Protein AF-A0A935FSG0-F1 (afdb_monomer)

Radius of gyration: 23.83 Å; Cα contacts (8 Å, |Δi|>4): 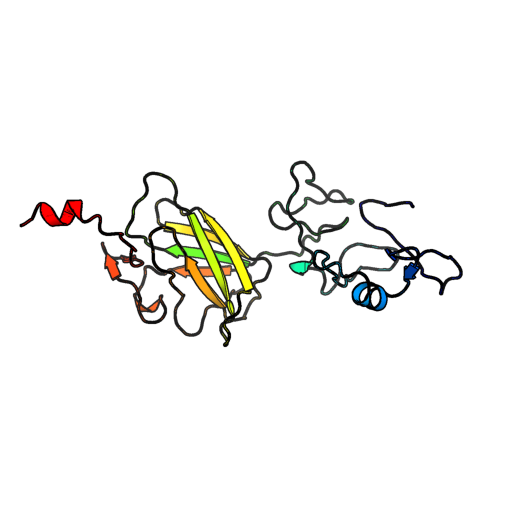419; chains: 1; bounding box: 54×43×70 Å

Foldseek 3Di:
DDCDFVDDDFPPPPVVDPGAPDDDPNRGDNDVVVVVVPRPCPPDDDDDFDAPDPVGREGDDPNQLDQSQWDQDDPPCQAAPVRHGADNGTGGDTRYGDPRHAWQKEWEAAAAPDDDPDFFKKKKWWFALDPVRHTQDIDIFTADPRRITIDTDSRADAPGFTWIWIDGPFFDIWIAARPGDGGHPSYDYQYCFPALRRTYVSQWDQDPNTTHTHTDDPPPVVVVVVPD

pLDDT: mean 85.56, std 11.97, range [47.78, 98.44]

Solvent-accessible surface area (backbone atoms only — not comparable to full-atom values): 13547 Å² total; per-residue (Å²): 134,78,67,61,67,82,43,75,87,48,72,15,69,86,71,77,44,94,33,54,76,45,73,58,95,95,42,75,36,75,45,70,68,64,44,62,75,69,66,76,62,85,89,63,85,89,75,90,75,40,47,73,43,99,90,37,78,46,68,22,78,81,42,52,58,38,48,88,47,41,36,79,59,50,93,93,61,54,50,38,78,91,62,50,72,37,46,86,72,57,18,46,62,64,46,46,63,71,89,77,57,74,61,22,35,35,42,40,35,47,39,67,81,76,82,62,101,54,84,49,63,36,43,41,30,37,21,41,60,53,90,91,41,50,81,70,47,72,46,76,36,62,38,45,100,80,33,33,34,75,45,73,33,62,76,61,52,66,76,45,48,24,29,49,33,42,39,38,96,54,36,58,76,42,42,35,27,82,80,38,49,51,29,55,95,38,36,30,81,46,59,38,31,82,37,40,68,36,23,41,91,42,63,41,46,80,52,99,89,33,22,20,47,50,66,63,74,81,78,60,68,77,71,65,64,78,80,112

Structure (mmCIF, N/CA/C/O backbone):
data_AF-A0A935FSG0-F1
#
_entry.id   AF-A0A935FSG0-F1
#
loop_
_atom_site.group_PDB
_atom_site.id
_atom_site.type_symbol
_atom_site.label_atom_id
_atom_site.label_alt_id
_atom_site.label_comp_id
_atom_site.label_asym_id
_atom_site.label_entity_id
_atom_site.label_seq_id
_atom_site.pdbx_PDB_ins_code
_atom_site.Cartn_x
_atom_site.Cartn_y
_atom_site.Cartn_z
_atom_site.occupancy
_atom_site.B_iso_or_equiv
_atom_site.auth_seq_id
_atom_site.auth_comp_id
_atom_site.auth_asym_id
_atom_site.auth_atom_id
_atom_site.pdbx_PDB_model_num
ATOM 1 N N . MET A 1 1 ? 20.027 9.169 -30.790 1.00 54.41 1 MET A N 1
ATOM 2 C CA . MET A 1 1 ? 19.468 8.179 -29.849 1.00 54.41 1 MET A CA 1
ATOM 3 C C . MET A 1 1 ? 18.029 7.946 -30.247 1.00 54.41 1 MET A C 1
ATOM 5 O O . MET A 1 1 ? 17.302 8.927 -30.345 1.00 54.41 1 MET A O 1
ATOM 9 N N . ASN A 1 2 ? 17.661 6.702 -30.552 1.00 59.56 2 ASN A N 1
ATOM 10 C CA . ASN A 1 2 ? 16.259 6.339 -30.697 1.00 59.56 2 ASN A CA 1
ATOM 11 C C . ASN A 1 2 ? 15.783 5.882 -29.317 1.00 59.56 2 ASN A C 1
ATOM 13 O O . ASN A 1 2 ? 16.294 4.891 -28.802 1.00 59.56 2 ASN A O 1
ATOM 17 N N . ILE A 1 3 ? 14.936 6.683 -28.678 1.00 69.06 3 ILE A N 1
ATOM 18 C CA . ILE A 1 3 ? 14.289 6.318 -27.418 1.00 69.06 3 ILE A CA 1
ATOM 19 C C . ILE A 1 3 ? 12.869 5.946 -27.807 1.00 69.06 3 ILE A C 1
ATOM 21 O O . ILE A 1 3 ? 12.036 6.823 -28.037 1.00 69.06 3 ILE A O 1
ATOM 25 N N . ASP A 1 4 ? 12.618 4.649 -27.911 1.00 67.44 4 ASP A N 1
ATOM 26 C CA . ASP A 1 4 ? 11.308 4.127 -28.262 1.00 67.44 4 ASP A CA 1
ATOM 27 C C . ASP A 1 4 ? 10.552 3.871 -26.955 1.00 67.44 4 ASP A C 1
ATOM 29 O O . ASP A 1 4 ? 10.879 2.961 -26.197 1.00 67.44 4 ASP A O 1
ATOM 33 N N . TYR A 1 5 ? 9.561 4.718 -26.654 1.00 71.75 5 TYR A N 1
ATOM 34 C CA . TYR A 1 5 ? 8.653 4.541 -25.510 1.00 71.75 5 TYR A CA 1
ATOM 35 C C . TYR A 1 5 ? 9.360 4.410 -24.145 1.00 71.75 5 TYR A C 1
ATOM 37 O O . TYR A 1 5 ? 9.026 3.554 -23.329 1.00 71.75 5 TYR A O 1
ATOM 45 N N . ASN A 1 6 ? 10.335 5.290 -23.880 1.00 71.81 6 ASN A N 1
ATOM 46 C CA . ASN A 1 6 ? 11.204 5.274 -22.689 1.00 71.81 6 ASN A CA 1
ATOM 47 C C . ASN A 1 6 ? 12.093 4.027 -22.556 1.00 71.81 6 ASN A C 1
ATOM 49 O O . ASN A 1 6 ? 12.699 3.827 -21.503 1.00 71.81 6 ASN A O 1
ATOM 53 N N . SER A 1 7 ? 12.202 3.213 -23.605 1.00 75.12 7 SER A N 1
ATOM 54 C CA . SER A 1 7 ? 13.185 2.143 -23.689 1.00 75.12 7 SER A CA 1
ATOM 55 C C . SER A 1 7 ? 14.404 2.624 -24.466 1.00 75.12 7 SER A C 1
ATOM 57 O O . SER A 1 7 ? 14.296 3.225 -25.539 1.00 75.12 7 SER A O 1
ATOM 59 N N . TYR A 1 8 ? 15.579 2.372 -23.903 1.00 79.00 8 TYR A N 1
ATOM 60 C CA . TYR A 1 8 ? 16.859 2.611 -24.546 1.00 79.00 8 TYR A CA 1
ATOM 61 C C . TYR A 1 8 ? 17.699 1.346 -24.419 1.00 79.00 8 TYR A C 1
ATOM 63 O O . TYR A 1 8 ? 17.864 0.809 -23.324 1.00 79.00 8 TYR A O 1
ATOM 71 N N . TYR A 1 9 ? 18.217 0.876 -25.551 1.00 78.06 9 TYR A N 1
ATOM 72 C CA . TYR A 1 9 ? 19.107 -0.273 -25.618 1.00 78.06 9 TYR A CA 1
ATOM 73 C C . TYR A 1 9 ? 20.512 0.186 -26.004 1.00 78.06 9 TYR A C 1
ATOM 75 O O . TYR A 1 9 ? 20.689 0.902 -26.991 1.00 78.06 9 TYR A O 1
ATOM 83 N N . ALA A 1 10 ? 21.497 -0.263 -25.232 1.00 80.25 10 ALA A N 1
ATOM 84 C CA . ALA A 1 10 ? 22.912 -0.060 -25.487 1.00 80.25 10 ALA A CA 1
ATOM 85 C C . ALA A 1 10 ? 23.640 -1.393 -25.309 1.00 80.25 10 ALA A C 1
ATOM 87 O O . ALA A 1 10 ? 23.495 -2.053 -24.282 1.00 80.25 10 ALA A O 1
ATOM 88 N N . SER A 1 11 ? 24.402 -1.792 -26.323 1.00 76.44 11 SER A N 1
ATOM 89 C CA . SER A 1 11 ? 25.119 -3.073 -26.363 1.00 76.44 11 SER A CA 1
ATOM 90 C C . SER A 1 11 ? 26.432 -3.070 -25.572 1.00 76.44 11 SER A C 1
ATOM 92 O O . SER A 1 11 ? 27.053 -4.117 -25.405 1.00 76.44 11 SER A O 1
ATOM 94 N N . GLY A 1 12 ? 26.886 -1.887 -25.158 1.00 75.31 12 GLY A N 1
ATOM 95 C CA . GLY A 1 12 ? 28.204 -1.658 -24.590 1.00 75.31 12 GLY A CA 1
ATOM 96 C C . GLY A 1 12 ? 29.353 -1.879 -25.575 1.00 75.31 12 GLY A C 1
ATOM 97 O O . GLY A 1 12 ? 29.152 -2.303 -26.719 1.00 75.31 12 GLY A O 1
ATOM 98 N N . SER A 1 13 ? 30.580 -1.612 -25.124 1.00 75.88 13 SER A N 1
ATOM 99 C CA . SER A 1 13 ? 31.796 -1.739 -25.947 1.00 75.88 13 SER A CA 1
ATOM 100 C C . SER A 1 13 ? 32.149 -3.180 -26.357 1.00 75.88 13 SER A C 1
ATOM 102 O O . SER A 1 13 ? 32.953 -3.380 -27.271 1.00 75.88 13 SER A O 1
ATOM 104 N N . SER A 1 14 ? 31.536 -4.192 -25.733 1.00 69.69 14 SER A N 1
ATOM 105 C CA . SER A 1 14 ? 31.804 -5.617 -25.980 1.00 69.69 14 SER A CA 1
ATOM 106 C C . SER A 1 14 ? 31.316 -6.134 -27.336 1.00 69.69 14 SER A C 1
ATOM 108 O O . SER A 1 14 ? 31.885 -7.092 -27.852 1.00 69.69 14 SER A O 1
ATOM 110 N N . GLU A 1 15 ? 30.306 -5.499 -27.933 1.00 66.44 15 GLU A N 1
ATOM 111 C CA . GLU A 1 15 ? 29.697 -5.922 -29.209 1.00 66.44 15 GLU A CA 1
ATOM 112 C C . GLU A 1 15 ? 30.225 -5.112 -30.417 1.00 66.44 15 GLU A C 1
ATOM 114 O O . GLU A 1 15 ? 29.681 -5.170 -31.518 1.00 66.44 15 GLU A O 1
ATOM 119 N N . GLY A 1 16 ? 31.302 -4.333 -30.239 1.00 63.00 16 GLY A N 1
ATOM 120 C CA . GLY A 1 16 ? 31.944 -3.562 -31.317 1.00 63.00 16 GLY A CA 1
ATOM 121 C C . GLY A 1 16 ? 31.196 -2.293 -31.748 1.00 63.00 16 GLY A C 1
ATOM 122 O O . GLY A 1 16 ? 31.663 -1.561 -32.621 1.00 63.00 16 GLY A O 1
ATOM 123 N N . THR A 1 17 ? 30.061 -2.001 -31.120 1.00 63.28 17 THR A N 1
ATOM 124 C CA . THR A 1 17 ? 29.329 -0.738 -31.213 1.00 63.28 17 THR A CA 1
ATOM 125 C C . THR A 1 17 ? 29.627 0.098 -29.971 1.00 63.28 17 THR A C 1
ATOM 127 O O . THR A 1 17 ? 29.262 -0.293 -28.870 1.00 63.28 17 THR A O 1
ATOM 130 N N . ASN A 1 18 ? 30.269 1.264 -30.119 1.00 70.56 18 ASN A N 1
ATOM 131 C CA . ASN A 1 18 ? 30.439 2.247 -29.035 1.00 70.56 18 ASN A CA 1
ATOM 132 C C . ASN A 1 18 ? 29.076 2.861 -28.650 1.00 70.56 18 ASN A C 1
ATOM 134 O O . ASN A 1 18 ? 28.770 4.002 -28.994 1.00 70.56 18 ASN A O 1
ATOM 138 N N . SER A 1 19 ? 28.220 2.076 -27.999 1.00 80.25 19 SER A N 1
ATOM 139 C CA . SER A 1 19 ? 26.911 2.480 -27.496 1.00 80.25 19 SER A CA 1
ATOM 140 C C . SER A 1 19 ? 26.851 2.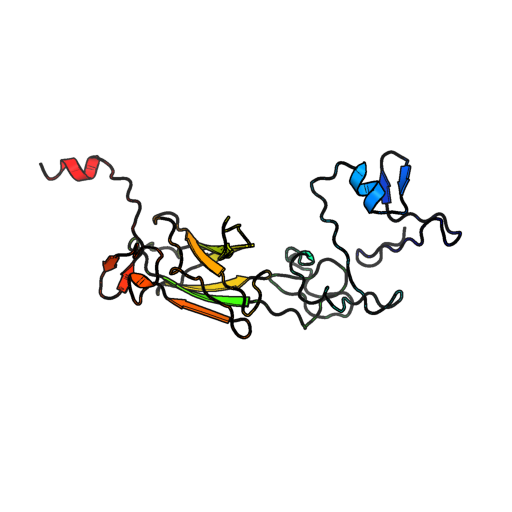153 -26.016 1.00 80.25 19 SER A C 1
ATOM 142 O O . SER A 1 19 ? 26.845 0.986 -25.637 1.00 80.25 19 SER A O 1
ATOM 144 N N . TYR A 1 20 ? 26.808 3.197 -25.195 1.00 84.69 20 TYR A N 1
ATOM 145 C CA . TYR A 1 20 ? 26.865 3.087 -23.745 1.00 84.69 20 TYR A CA 1
ATOM 146 C C . TYR A 1 20 ? 25.480 3.308 -23.133 1.00 84.69 20 TYR A C 1
ATOM 148 O O . TYR A 1 20 ? 24.742 4.183 -23.610 1.00 84.69 20 TYR A O 1
ATOM 156 N N . PRO A 1 21 ? 25.099 2.538 -22.096 1.00 80.25 21 PRO A N 1
ATOM 157 C CA . PRO A 1 21 ? 23.834 2.730 -21.394 1.00 80.25 21 PRO A CA 1
ATOM 158 C C . PRO A 1 21 ? 23.762 4.089 -20.688 1.00 80.25 21 PRO A C 1
ATOM 160 O O 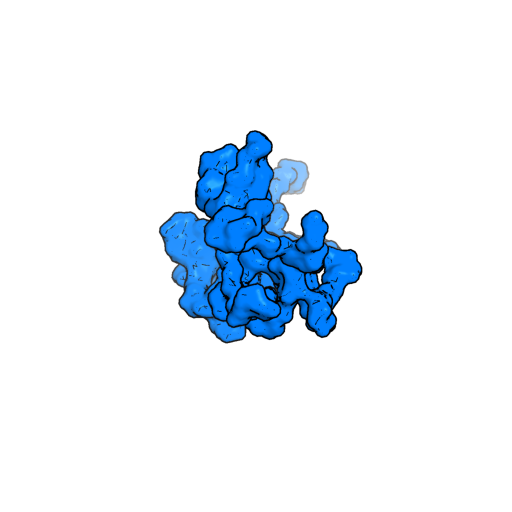. PRO A 1 21 ? 22.678 4.660 -20.588 1.00 80.25 21 PRO A O 1
ATOM 163 N N . VAL A 1 22 ? 24.897 4.624 -20.220 1.00 84.19 22 VAL A N 1
ATOM 164 C CA . VAL A 1 22 ? 24.952 5.907 -19.511 1.00 84.19 22 VAL A CA 1
ATOM 165 C C . VAL A 1 22 ? 26.308 6.601 -19.676 1.00 84.19 22 VAL A C 1
ATOM 167 O O . VAL A 1 22 ? 27.350 5.955 -19.798 1.00 84.19 22 VAL A O 1
ATOM 170 N N . SER A 1 23 ? 26.291 7.935 -19.650 1.00 86.44 23 SER A N 1
ATOM 171 C CA . SER A 1 23 ? 27.484 8.785 -19.610 1.00 86.44 23 SER A CA 1
ATOM 172 C C . SER A 1 23 ? 27.395 9.778 -18.451 1.00 86.44 23 SER A C 1
ATOM 174 O O . SER A 1 23 ? 26.355 10.415 -18.280 1.00 86.44 23 SER A O 1
ATOM 176 N N . TRP A 1 24 ? 28.483 9.963 -17.704 1.00 87.81 24 TRP A N 1
ATOM 177 C CA . TRP A 1 24 ? 28.588 10.915 -16.597 1.00 87.81 24 TRP A CA 1
ATOM 178 C C . TRP A 1 24 ? 29.936 11.631 -16.618 1.00 87.81 24 TRP A C 1
ATOM 180 O O . TRP A 1 24 ? 30.976 10.984 -16.714 1.00 87.81 24 TRP A O 1
ATOM 190 N N . ASP A 1 25 ? 29.908 12.964 -16.542 1.00 88.56 25 ASP A N 1
ATOM 191 C CA . ASP A 1 25 ? 31.094 13.835 -16.585 1.00 88.56 25 ASP A CA 1
ATOM 192 C C . ASP A 1 25 ? 32.071 13.484 -17.728 1.00 88.56 25 ASP A C 1
ATOM 194 O O . ASP A 1 25 ? 33.264 13.261 -17.540 1.00 88.56 25 ASP A O 1
ATOM 198 N N . SER A 1 26 ? 31.533 13.365 -18.948 1.00 87.62 26 SER A N 1
ATOM 199 C CA . SER A 1 26 ? 32.267 12.964 -20.166 1.00 87.62 26 SER A CA 1
ATOM 200 C C . SER A 1 26 ? 32.871 11.550 -20.150 1.00 87.62 26 SER A C 1
ATOM 202 O O . SER A 1 26 ? 33.578 11.187 -21.087 1.00 87.62 26 SER A O 1
ATOM 204 N N . THR A 1 27 ? 32.586 10.746 -19.123 1.00 89.19 27 THR A N 1
ATOM 205 C CA . THR A 1 27 ? 32.961 9.329 -19.050 1.00 89.19 27 THR A CA 1
ATOM 206 C C . THR A 1 27 ? 31.766 8.461 -19.426 1.00 89.19 27 THR A C 1
ATOM 208 O O . THR A 1 27 ? 30.651 8.692 -18.962 1.00 89.19 27 THR A O 1
ATOM 211 N N . GLU A 1 28 ? 31.989 7.458 -20.266 1.00 90.56 28 GLU A N 1
ATOM 212 C CA . GLU A 1 28 ? 30.974 6.506 -20.714 1.00 90.56 28 GLU A CA 1
ATOM 213 C C . GLU A 1 28 ? 31.102 5.188 -19.929 1.00 90.56 28 GLU A C 1
ATOM 215 O O . GLU A 1 28 ? 32.217 4.724 -19.683 1.00 90.56 28 GLU A O 1
ATOM 220 N N . TYR A 1 29 ? 29.980 4.592 -19.506 1.00 87.88 29 TYR A N 1
ATOM 221 C CA . TYR A 1 29 ? 29.970 3.409 -18.634 1.00 87.88 29 TYR A CA 1
ATOM 222 C C . TYR A 1 29 ? 29.177 2.263 -19.261 1.00 87.88 29 TYR A C 1
ATOM 224 O O . TYR A 1 29 ? 28.012 2.446 -19.595 1.00 87.88 29 TYR A O 1
ATOM 232 N N . ASP A 1 30 ? 29.787 1.076 -19.342 1.00 86.19 30 ASP A N 1
ATOM 233 C CA . ASP A 1 30 ? 29.133 -0.181 -19.755 1.00 86.19 30 ASP A CA 1
ATOM 234 C C . ASP A 1 30 ? 28.531 -0.967 -18.578 1.00 86.19 30 ASP A C 1
ATOM 236 O O . ASP A 1 30 ? 27.653 -1.805 -18.766 1.00 86.19 30 ASP A O 1
ATOM 240 N N . ASP A 1 31 ? 28.992 -0.692 -17.355 1.00 83.81 31 ASP A N 1
ATOM 241 C CA . ASP A 1 31 ? 28.528 -1.336 -16.127 1.00 83.81 31 ASP A CA 1
ATOM 242 C C . ASP A 1 31 ? 27.807 -0.321 -15.241 1.00 83.81 31 ASP A C 1
ATOM 244 O O . ASP A 1 31 ? 28.390 0.659 -14.762 1.00 83.81 31 ASP A O 1
ATOM 248 N N . ILE A 1 32 ? 26.526 -0.585 -14.987 1.00 80.44 32 ILE A N 1
ATOM 249 C CA . ILE A 1 32 ? 25.694 0.257 -14.132 1.00 80.44 32 ILE A CA 1
ATOM 250 C C . ILE A 1 32 ? 26.242 0.323 -12.701 1.00 80.44 32 ILE A C 1
ATOM 252 O O . ILE A 1 32 ? 26.107 1.353 -12.049 1.00 80.44 32 ILE A O 1
ATOM 256 N N . SER A 1 33 ? 26.919 -0.729 -12.227 1.00 84.25 33 SER A N 1
ATOM 257 C CA . SER A 1 33 ? 27.522 -0.768 -10.889 1.00 84.25 33 SER A CA 1
ATOM 258 C C . SER A 1 33 ? 28.686 0.217 -10.778 1.00 84.25 33 SER A C 1
ATOM 260 O O . SER A 1 33 ? 28.804 0.926 -9.777 1.00 84.25 33 SER A O 1
ATOM 262 N N . ALA A 1 34 ? 29.513 0.305 -11.824 1.00 88.12 34 ALA A N 1
ATOM 263 C CA . ALA A 1 34 ? 30.591 1.284 -11.916 1.00 88.12 34 ALA A CA 1
ATOM 264 C C . ALA A 1 34 ? 30.047 2.720 -11.963 1.00 88.12 34 ALA A C 1
ATOM 266 O O . ALA A 1 34 ? 30.558 3.584 -11.253 1.00 88.12 34 ALA A O 1
ATOM 267 N N . TYR A 1 35 ? 28.976 2.960 -12.728 1.00 88.69 35 TYR A N 1
ATOM 268 C CA . TYR A 1 35 ? 28.304 4.262 -12.780 1.00 88.69 35 TYR A CA 1
ATOM 269 C C . TYR A 1 35 ? 27.698 4.676 -11.425 1.00 88.69 35 TYR A C 1
ATOM 271 O O . TYR A 1 35 ? 27.899 5.807 -10.980 1.00 88.69 35 TYR A O 1
ATOM 279 N N . ILE A 1 36 ? 27.013 3.765 -10.724 1.00 87.00 36 ILE A N 1
ATOM 280 C CA . ILE A 1 36 ? 26.440 4.029 -9.390 1.00 87.00 36 ILE A CA 1
ATOM 281 C C . ILE A 1 36 ? 27.525 4.466 -8.397 1.00 87.00 36 ILE A C 1
ATOM 283 O O . ILE A 1 36 ? 27.291 5.343 -7.568 1.00 87.00 36 ILE A O 1
ATOM 287 N N . GLY A 1 37 ? 28.721 3.878 -8.488 1.00 87.44 37 GLY A N 1
ATOM 288 C CA . GLY A 1 37 ? 29.838 4.203 -7.603 1.00 87.44 37 GLY A CA 1
ATOM 289 C C . GLY A 1 37 ? 30.393 5.624 -7.757 1.00 87.44 37 GLY A C 1
ATOM 290 O O . GLY A 1 37 ? 31.117 6.075 -6.871 1.00 87.44 37 GLY A O 1
ATOM 291 N N . VAL A 1 38 ? 30.073 6.325 -8.852 1.00 88.00 38 VAL A N 1
ATOM 292 C CA . VAL A 1 38 ? 30.683 7.621 -9.203 1.00 88.00 38 VAL A CA 1
ATOM 293 C C . VAL A 1 38 ? 29.682 8.756 -9.419 1.00 88.00 38 VAL A C 1
ATOM 295 O O . VAL A 1 38 ? 30.068 9.916 -9.291 1.00 88.00 38 VAL A O 1
ATOM 298 N N . SER A 1 39 ? 28.420 8.463 -9.744 1.00 86.31 39 SER A N 1
ATOM 299 C CA . SER A 1 39 ? 27.444 9.496 -10.118 1.00 86.31 39 SER A CA 1
ATOM 300 C C . SER A 1 39 ? 26.938 10.317 -8.931 1.00 86.31 39 SER A C 1
ATOM 302 O O . SER A 1 39 ? 26.613 11.491 -9.085 1.00 86.31 39 SER A O 1
ATOM 304 N N . GLY A 1 40 ? 26.871 9.715 -7.736 1.00 80.62 40 GLY A N 1
ATOM 305 C CA . GLY A 1 40 ? 26.260 10.354 -6.565 1.00 80.62 40 GLY A CA 1
ATOM 306 C C . GLY A 1 40 ? 24.777 10.694 -6.771 1.00 80.62 40 GLY A C 1
ATOM 307 O O . GLY A 1 40 ? 24.243 11.586 -6.113 1.00 80.62 40 GLY A O 1
ATOM 308 N N . GLU A 1 41 ? 24.107 10.027 -7.716 1.00 82.81 41 GLU A N 1
ATOM 309 C CA . GLU A 1 41 ? 22.701 10.268 -8.033 1.00 82.81 41 GLU A CA 1
ATOM 310 C C . GLU A 1 41 ? 21.769 9.567 -7.034 1.00 82.81 41 GLU A C 1
ATOM 312 O O . GLU A 1 41 ? 21.102 8.577 -7.339 1.00 82.81 41 GLU A O 1
ATOM 317 N N . ASP A 1 42 ? 21.667 10.132 -5.830 1.00 72.81 42 ASP A N 1
ATOM 318 C CA . ASP A 1 42 ? 20.856 9.591 -4.726 1.00 72.81 42 ASP A CA 1
ATOM 319 C C . ASP A 1 42 ? 19.343 9.525 -5.027 1.00 72.81 42 ASP A C 1
ATOM 321 O O . ASP A 1 42 ? 18.575 8.881 -4.309 1.00 72.81 42 ASP A O 1
ATOM 325 N N . ASN A 1 43 ? 18.891 10.198 -6.090 1.00 78.12 43 ASN A N 1
ATOM 326 C CA . ASN A 1 43 ? 17.482 10.283 -6.478 1.00 78.12 43 ASN A CA 1
ATOM 327 C C . ASN A 1 43 ? 17.092 9.322 -7.613 1.00 78.12 43 ASN A C 1
ATOM 329 O O . ASN A 1 43 ? 15.940 9.345 -8.056 1.00 78.12 43 ASN A O 1
ATOM 333 N N . VAL A 1 44 ? 18.015 8.475 -8.078 1.00 77.31 44 VAL A N 1
ATOM 334 C CA . VAL A 1 44 ? 17.740 7.453 -9.095 1.00 77.31 44 VAL A CA 1
ATOM 335 C C . VAL A 1 44 ? 17.519 6.092 -8.441 1.00 77.31 44 VAL A C 1
ATOM 337 O O . VAL A 1 44 ? 18.160 5.709 -7.466 1.00 77.31 44 VAL A O 1
ATOM 340 N N . ARG A 1 45 ? 16.553 5.341 -8.975 1.00 77.50 45 ARG A N 1
ATOM 341 C CA . ARG A 1 45 ? 16.231 3.981 -8.530 1.00 77.50 45 ARG A CA 1
ATOM 342 C C . ARG A 1 45 ? 16.779 2.984 -9.541 1.00 77.50 45 ARG A C 1
ATOM 344 O O . ARG A 1 45 ? 16.170 2.776 -10.587 1.00 77.50 45 ARG A O 1
ATOM 351 N N . PHE A 1 46 ? 17.885 2.337 -9.197 1.00 81.81 46 PHE A N 1
ATOM 352 C CA . PHE A 1 46 ? 18.434 1.228 -9.973 1.00 81.81 46 PHE A CA 1
ATOM 353 C C . PHE A 1 46 ? 17.708 -0.065 -9.609 1.00 81.81 46 PHE A C 1
ATOM 355 O O . PHE A 1 46 ? 17.668 -0.458 -8.441 1.00 81.81 46 PHE A O 1
ATOM 362 N N . LYS A 1 47 ? 17.100 -0.720 -10.598 1.00 85.44 47 LYS A N 1
ATOM 363 C CA . LYS A 1 47 ? 16.354 -1.962 -10.396 1.00 85.44 47 LYS A CA 1
ATOM 364 C C . LYS A 1 47 ? 16.525 -2.865 -11.608 1.00 85.44 47 LYS A C 1
ATOM 366 O O . LYS A 1 47 ? 16.296 -2.429 -12.729 1.00 85.44 47 LYS A O 1
ATOM 371 N N . ASN A 1 48 ? 16.910 -4.116 -11.366 1.00 86.38 48 ASN A N 1
ATOM 372 C CA . ASN A 1 48 ? 17.023 -5.104 -12.429 1.00 86.38 48 ASN A CA 1
ATOM 373 C C . ASN A 1 48 ? 15.630 -5.546 -12.895 1.00 86.38 48 ASN A C 1
ATOM 375 O O . ASN A 1 48 ? 14.770 -5.857 -12.065 1.00 86.38 48 ASN A O 1
ATOM 379 N N . THR A 1 49 ? 15.427 -5.597 -14.206 1.00 89.12 49 THR A N 1
ATOM 380 C CA . THR A 1 49 ? 14.183 -6.040 -14.839 1.00 89.12 49 THR A CA 1
ATOM 381 C C . THR A 1 49 ? 14.410 -7.353 -15.575 1.00 89.12 49 THR A C 1
ATOM 383 O O . THR A 1 49 ? 15.445 -7.556 -16.206 1.00 89.12 49 THR A O 1
ATOM 386 N N . ASN A 1 50 ? 13.439 -8.255 -15.496 1.00 91.62 50 ASN A N 1
ATOM 387 C CA . ASN A 1 50 ? 13.385 -9.455 -16.314 1.00 91.62 50 ASN A CA 1
ATOM 388 C C . ASN A 1 50 ? 12.436 -9.184 -17.478 1.00 91.62 50 ASN A C 1
ATOM 390 O O . ASN A 1 50 ? 11.309 -8.737 -17.263 1.00 91.62 50 ASN A O 1
ATOM 394 N N . PHE A 1 51 ? 12.905 -9.469 -18.686 1.00 90.19 51 PHE A N 1
ATOM 395 C CA . PHE A 1 51 ? 12.118 -9.385 -19.909 1.00 90.19 51 PHE A CA 1
ATOM 396 C C . PHE A 1 51 ? 11.859 -10.782 -20.467 1.00 90.19 51 PHE A C 1
ATOM 398 O O . PHE A 1 51 ? 12.513 -11.747 -20.057 1.00 90.19 51 PHE A O 1
ATOM 405 N N . VAL A 1 52 ? 10.889 -10.928 -21.366 1.00 91.44 52 VAL A N 1
ATOM 406 C CA . VAL A 1 52 ? 10.624 -12.212 -22.035 1.00 91.44 52 VAL A CA 1
ATOM 407 C C . VAL A 1 52 ? 11.837 -12.641 -22.872 1.00 91.44 52 VAL A C 1
ATOM 409 O O . VAL A 1 52 ? 12.231 -13.808 -22.831 1.00 91.44 52 VAL A O 1
ATOM 412 N N . SER A 1 53 ? 12.469 -11.707 -23.592 1.00 90.31 53 SER A N 1
ATOM 413 C CA . SER A 1 53 ? 13.736 -11.933 -24.304 1.00 90.31 53 SER A CA 1
ATOM 414 C C . SER A 1 53 ? 14.458 -10.614 -24.622 1.00 90.31 53 SER A C 1
ATOM 416 O O . SER A 1 53 ? 13.969 -9.535 -24.308 1.00 90.31 53 SER A O 1
ATOM 418 N N . SER A 1 54 ? 15.614 -10.665 -25.292 1.00 81.69 54 SER A N 1
ATOM 419 C CA . SER A 1 54 ? 16.315 -9.456 -25.761 1.00 81.69 54 SER A CA 1
ATOM 420 C C . SER A 1 54 ? 15.587 -8.710 -26.886 1.00 81.69 54 SER A C 1
ATOM 422 O O . SER A 1 54 ? 15.935 -7.573 -27.188 1.00 81.69 54 SER A O 1
ATOM 424 N N . THR A 1 55 ? 14.610 -9.349 -27.532 1.00 84.62 55 THR A N 1
ATOM 425 C CA . THR A 1 55 ? 13.781 -8.758 -28.596 1.00 84.62 55 THR A CA 1
ATOM 426 C C . THR A 1 55 ? 12.331 -8.556 -28.169 1.00 84.62 55 THR A C 1
ATOM 428 O O . THR A 1 55 ? 11.549 -7.993 -28.925 1.00 84.62 55 THR A O 1
ATOM 431 N N . ASP A 1 56 ? 11.973 -9.036 -26.981 1.00 87.12 56 ASP A N 1
ATOM 432 C CA . ASP A 1 56 ? 10.636 -8.954 -26.413 1.00 87.12 56 ASP A CA 1
ATOM 433 C C . ASP A 1 56 ? 10.752 -8.374 -25.001 1.00 87.12 56 ASP A C 1
ATOM 435 O O . ASP A 1 56 ? 11.072 -9.083 -24.042 1.00 87.12 56 ASP A O 1
ATOM 439 N N . LEU A 1 57 ? 10.550 -7.058 -24.918 1.00 86.19 57 LEU A N 1
ATOM 440 C CA . LEU A 1 57 ? 10.731 -6.265 -23.705 1.00 86.19 57 LEU A CA 1
ATOM 441 C C . LEU A 1 57 ? 9.475 -6.211 -22.823 1.00 86.19 57 LEU A C 1
ATOM 443 O O . LEU A 1 57 ? 9.394 -5.347 -21.948 1.00 86.19 57 LEU A O 1
ATOM 447 N N . HIS A 1 58 ? 8.531 -7.138 -23.004 1.00 88.69 58 HIS A N 1
ATOM 448 C CA . HIS A 1 58 ? 7.491 -7.367 -22.005 1.00 88.69 58 HIS A CA 1
ATOM 449 C C . HIS A 1 58 ? 8.119 -7.872 -20.700 1.00 88.69 58 HIS A C 1
ATOM 451 O O . HIS A 1 58 ? 9.065 -8.671 -20.702 1.00 88.69 58 HIS A O 1
ATOM 457 N N . ILE A 1 59 ? 7.604 -7.397 -19.571 1.00 89.56 59 ILE A N 1
ATOM 458 C CA . ILE A 1 59 ? 8.065 -7.729 -18.230 1.00 89.56 59 ILE A CA 1
ATOM 459 C C . ILE A 1 59 ? 7.728 -9.185 -17.901 1.00 89.56 59 ILE A C 1
ATOM 461 O O . ILE A 1 59 ? 6.641 -9.690 -18.179 1.00 89.56 59 ILE A O 1
ATOM 465 N N . SER A 1 60 ? 8.671 -9.891 -17.287 1.00 91.44 60 SER A N 1
ATOM 466 C CA . SER A 1 60 ? 8.539 -11.323 -17.026 1.00 91.44 60 SER A CA 1
ATOM 467 C C . SER A 1 60 ? 9.044 -11.710 -15.634 1.00 91.44 60 SER A C 1
ATOM 469 O O . SER A 1 60 ? 9.569 -10.891 -14.873 1.00 91.44 60 SER A O 1
ATOM 471 N N . GLY A 1 61 ? 8.868 -12.984 -15.275 1.00 89.69 61 GLY A N 1
ATOM 472 C CA . GLY A 1 61 ? 9.470 -13.585 -14.085 1.00 89.69 61 GLY A CA 1
ATOM 473 C C . GLY A 1 61 ? 9.209 -12.798 -12.798 1.00 89.69 61 GLY A C 1
ATOM 474 O O . GLY A 1 61 ? 8.081 -12.412 -12.512 1.00 89.69 61 GLY A O 1
ATOM 475 N N . ALA A 1 62 ? 10.272 -12.551 -12.027 1.00 87.62 62 ALA A N 1
ATOM 476 C CA . ALA A 1 62 ? 10.197 -11.850 -10.741 1.00 87.62 62 ALA A CA 1
ATOM 477 C C . ALA A 1 62 ? 9.917 -10.341 -10.861 1.00 87.62 62 ALA A C 1
ATOM 479 O O . ALA A 1 62 ? 9.752 -9.676 -9.844 1.00 87.62 62 ALA A O 1
ATOM 480 N N . SER A 1 63 ? 9.906 -9.789 -12.078 1.00 90.00 63 SER A N 1
ATOM 481 C CA . SER A 1 63 ? 9.584 -8.379 -12.307 1.00 90.00 63 SER A CA 1
ATOM 482 C C . SER A 1 63 ? 8.074 -8.145 -12.400 1.00 90.00 63 SER A C 1
ATOM 484 O O . SER A 1 63 ? 7.605 -7.069 -12.033 1.00 90.00 63 SER A O 1
ATOM 486 N N . ILE A 1 64 ? 7.302 -9.169 -12.783 1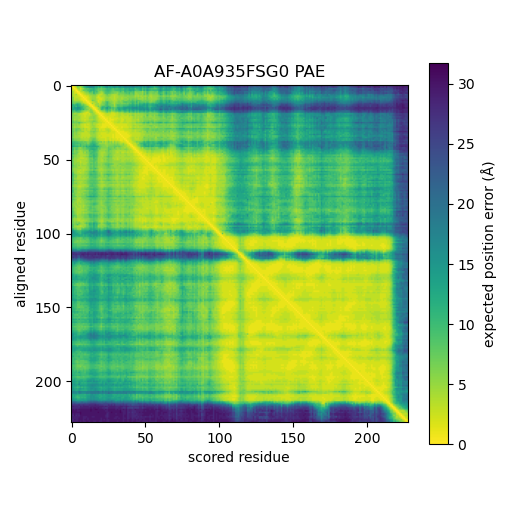.00 86.94 64 ILE A N 1
ATOM 487 C CA . ILE A 1 64 ? 5.849 -9.175 -12.597 1.00 86.94 64 ILE A CA 1
ATOM 488 C C . ILE A 1 64 ? 5.565 -9.191 -11.094 1.00 86.94 64 ILE A C 1
ATOM 490 O O . ILE A 1 64 ? 6.042 -10.063 -10.372 1.00 86.94 64 ILE A O 1
ATOM 494 N N . GLY A 1 65 ? 4.764 -8.246 -10.615 1.00 81.06 65 GLY A N 1
ATOM 495 C CA . GLY A 1 65 ? 4.469 -8.122 -9.192 1.00 81.06 65 GLY A CA 1
ATOM 496 C C . GLY A 1 65 ? 5.408 -7.178 -8.453 1.00 81.06 65 GLY A C 1
ATOM 497 O O . GLY A 1 65 ? 5.138 -6.886 -7.293 1.00 81.06 65 GLY A O 1
ATOM 498 N N . ASP A 1 66 ? 6.504 -6.714 -9.066 1.00 85.06 66 ASP A N 1
ATOM 499 C CA . ASP A 1 66 ? 7.528 -5.981 -8.324 1.00 85.06 66 ASP A CA 1
ATOM 500 C C . ASP A 1 66 ? 7.105 -4.522 -8.081 1.00 85.06 66 ASP A C 1
ATOM 502 O O . ASP A 1 66 ? 7.097 -3.700 -9.005 1.00 85.06 66 ASP A O 1
ATOM 506 N N . PRO A 1 67 ? 6.800 -4.142 -6.831 1.00 80.12 67 PRO A N 1
ATOM 507 C CA . PRO A 1 67 ? 6.331 -2.801 -6.522 1.00 80.12 67 PRO A CA 1
ATOM 508 C C . PRO A 1 67 ? 7.404 -1.738 -6.736 1.00 80.12 67 PRO A C 1
ATOM 510 O O . PRO A 1 67 ? 7.072 -0.568 -6.937 1.00 80.12 67 PRO A O 1
ATOM 513 N N . ASP A 1 68 ? 8.689 -2.100 -6.707 1.00 84.69 68 ASP A N 1
ATOM 514 C CA . ASP A 1 68 ? 9.744 -1.140 -7.001 1.00 84.69 68 ASP A CA 1
ATOM 515 C C . ASP A 1 68 ? 9.778 -0.780 -8.478 1.00 84.69 68 ASP A C 1
ATOM 517 O O . ASP A 1 68 ? 10.384 0.237 -8.791 1.00 84.69 68 ASP A O 1
ATOM 521 N N . LEU A 1 69 ? 9.120 -1.536 -9.362 1.00 87.62 69 LEU A N 1
ATOM 522 C CA . LEU A 1 69 ? 8.933 -1.199 -10.772 1.00 87.62 69 LEU A CA 1
ATOM 523 C C . LEU A 1 69 ? 7.648 -0.402 -11.029 1.00 87.62 69 LEU A C 1
ATOM 525 O O . LEU A 1 69 ? 7.430 0.026 -12.156 1.00 87.62 69 LEU A O 1
ATOM 529 N N . SER A 1 70 ? 6.837 -0.122 -10.004 1.00 84.88 70 SER A N 1
ATOM 530 C CA . SER A 1 70 ? 5.642 0.720 -10.143 1.00 84.88 70 SER A CA 1
ATOM 531 C C . SER A 1 70 ? 5.977 2.216 -10.238 1.00 84.88 70 SER A C 1
ATOM 533 O O . SER A 1 70 ? 6.971 2.714 -9.697 1.00 84.88 70 SER A O 1
ATOM 535 N N . GLY A 1 71 ? 5.157 2.955 -10.975 1.00 83.62 71 GLY A N 1
ATOM 536 C CA . GLY A 1 71 ? 5.240 4.392 -11.191 1.00 83.62 71 GLY A CA 1
ATOM 537 C C . GLY A 1 71 ? 4.040 5.132 -10.609 1.00 83.62 71 GLY A C 1
ATOM 538 O O . GLY A 1 71 ? 3.071 4.542 -10.141 1.00 83.62 71 GLY A O 1
ATOM 539 N N . ARG A 1 72 ? 4.097 6.466 -10.657 1.00 83.88 72 ARG A N 1
ATOM 540 C CA . ARG A 1 72 ? 2.934 7.305 -10.357 1.00 83.88 72 ARG A CA 1
ATOM 541 C C . ARG A 1 72 ? 2.038 7.368 -11.601 1.00 83.88 72 ARG A C 1
ATOM 543 O O . ARG A 1 72 ? 2.559 7.745 -12.651 1.00 83.88 72 ARG A O 1
ATOM 550 N N . PRO A 1 73 ? 0.726 7.091 -11.497 1.00 88.81 73 PRO A N 1
ATOM 551 C CA . PRO A 1 73 ? -0.212 7.311 -12.595 1.00 88.81 73 PRO A CA 1
ATOM 552 C C . PRO A 1 73 ? -0.123 8.739 -13.140 1.00 88.81 73 PRO A C 1
ATOM 554 O O . PRO A 1 73 ? -0.075 9.705 -12.371 1.00 88.81 73 PRO A O 1
ATOM 557 N N . ILE A 1 74 ? -0.101 8.874 -14.467 1.00 88.88 74 ILE A N 1
ATOM 558 C CA . ILE A 1 74 ? -0.089 10.166 -15.158 1.00 88.88 74 ILE A CA 1
ATOM 559 C C . ILE A 1 74 ? -1.408 10.312 -15.908 1.00 88.88 74 ILE A C 1
ATOM 561 O O . ILE A 1 74 ? -1.745 9.494 -16.761 1.00 88.88 74 ILE A O 1
ATOM 565 N N . THR A 1 75 ? -2.152 11.375 -15.606 1.00 89.62 75 THR A N 1
ATOM 566 C CA . THR A 1 75 ? -3.402 11.689 -16.304 1.00 89.62 75 THR A CA 1
ATOM 567 C C . THR A 1 75 ? -3.166 11.783 -17.811 1.00 89.62 75 THR A C 1
ATOM 569 O O . THR A 1 75 ? -2.291 12.521 -18.257 1.00 89.62 75 THR A O 1
ATOM 572 N N . GLY A 1 76 ? -3.966 11.053 -18.589 1.00 90.62 76 GLY A N 1
ATOM 573 C CA . GLY A 1 76 ? -3.860 10.999 -20.050 1.00 90.62 76 GLY A CA 1
ATOM 574 C C . GLY A 1 76 ? -2.960 9.883 -20.588 1.00 90.62 76 GLY A C 1
ATOM 575 O O . GLY A 1 76 ? -3.013 9.615 -21.782 1.00 90.62 76 GLY A O 1
ATOM 576 N N . ILE A 1 77 ? -2.197 9.195 -19.732 1.00 89.69 77 ILE A N 1
ATOM 577 C CA . ILE A 1 77 ? -1.424 8.003 -20.103 1.00 89.69 77 ILE A CA 1
ATOM 578 C C . ILE A 1 77 ? -2.143 6.779 -19.537 1.00 89.69 77 ILE A C 1
ATOM 580 O O . ILE A 1 77 ? -1.875 6.337 -18.421 1.00 89.69 77 ILE A O 1
ATOM 584 N N . THR A 1 78 ? -3.131 6.292 -20.284 1.00 91.50 78 THR A N 1
ATOM 585 C CA . THR A 1 78 ? -4.060 5.248 -19.821 1.00 91.50 78 THR A CA 1
ATOM 586 C C . THR A 1 78 ? -3.790 3.874 -20.406 1.00 91.50 78 THR A C 1
ATOM 588 O O . THR A 1 78 ? -4.326 2.902 -19.889 1.00 91.50 78 THR A O 1
ATOM 591 N N . THR A 1 79 ? -2.983 3.783 -21.459 1.00 90.44 79 THR A N 1
ATOM 592 C CA . THR A 1 79 ? -2.577 2.510 -22.050 1.00 90.44 79 THR A CA 1
ATOM 593 C C . THR A 1 79 ? -1.066 2.432 -22.191 1.00 90.44 79 THR A C 1
ATOM 595 O O . THR A 1 79 ? -0.356 3.443 -22.110 1.00 90.44 79 THR A O 1
ATOM 598 N N . ASP A 1 80 ? -0.570 1.217 -22.324 1.00 88.88 80 ASP A N 1
ATOM 599 C CA . ASP A 1 80 ? 0.818 0.918 -22.633 1.00 88.88 80 ASP A CA 1
ATOM 600 C C . ASP A 1 80 ? 1.043 0.825 -24.160 1.00 88.88 80 ASP A C 1
ATOM 602 O O . ASP A 1 80 ? 0.251 1.388 -24.928 1.00 88.88 80 ASP A O 1
ATOM 606 N N . ILE A 1 81 ? 2.159 0.229 -24.600 1.00 85.00 81 ILE A N 1
ATOM 607 C CA . ILE A 1 81 ? 2.521 0.165 -26.026 1.00 85.00 81 ILE A CA 1
ATOM 608 C C . ILE A 1 81 ? 1.652 -0.812 -26.833 1.00 85.00 81 ILE A C 1
ATOM 610 O O . ILE A 1 81 ? 1.377 -0.543 -28.004 1.00 85.00 81 ILE A O 1
ATOM 614 N N . ASP A 1 82 ? 1.169 -1.880 -26.205 1.00 87.31 82 ASP A N 1
ATOM 615 C CA . ASP A 1 82 ? 0.307 -2.891 -26.823 1.00 87.31 82 ASP A CA 1
ATOM 616 C C . ASP A 1 82 ? -1.181 -2.512 -26.734 1.00 87.31 82 ASP A C 1
ATOM 618 O O . ASP A 1 82 ? -2.044 -3.121 -27.373 1.00 87.31 82 ASP A O 1
ATOM 622 N N . GLY A 1 83 ? -1.479 -1.424 -26.017 1.00 88.31 83 GLY A N 1
ATOM 623 C CA . GLY A 1 83 ? -2.821 -0.882 -25.838 1.00 88.31 83 GLY A CA 1
ATOM 624 C C . GLY A 1 83 ? -3.521 -1.413 -24.590 1.00 88.31 83 GLY A C 1
ATOM 625 O O . GLY A 1 83 ? -4.698 -1.098 -24.379 1.00 88.31 83 GLY A O 1
ATOM 626 N N . ASP A 1 84 ? -2.813 -2.161 -23.748 1.00 87.69 84 ASP A N 1
ATOM 627 C CA . ASP A 1 84 ? -3.328 -2.655 -22.484 1.00 87.69 84 ASP A CA 1
ATOM 628 C C . ASP A 1 84 ? -3.502 -1.504 -21.496 1.00 87.69 84 ASP A C 1
ATOM 630 O O . ASP A 1 84 ? -2.753 -0.524 -21.465 1.00 87.69 84 ASP A O 1
ATOM 634 N N . THR A 1 85 ? -4.572 -1.575 -20.702 1.00 89.69 85 THR A N 1
ATOM 635 C CA . THR A 1 85 ? -4.926 -0.498 -19.773 1.00 89.69 85 THR A CA 1
ATOM 636 C C . THR A 1 85 ? -3.950 -0.465 -18.607 1.00 89.69 85 THR A C 1
ATOM 638 O O . THR A 1 85 ? -3.870 -1.412 -17.828 1.00 89.69 85 THR A O 1
ATOM 641 N N . ARG A 1 86 ? -3.285 0.676 -18.425 1.00 89.81 86 ARG A N 1
ATOM 642 C CA . ARG A 1 86 ? -2.398 0.920 -17.287 1.00 89.81 86 ARG A CA 1
ATOM 643 C C . ARG A 1 86 ? -3.179 0.996 -15.983 1.00 89.81 86 ARG A C 1
ATOM 645 O O . ARG A 1 86 ? -4.233 1.636 -15.913 1.00 89.81 86 ARG A O 1
ATOM 652 N N . SER A 1 87 ? -2.621 0.421 -14.920 1.00 83.12 87 SER A N 1
ATOM 653 C CA . SER A 1 87 ? -3.184 0.539 -13.577 1.00 83.12 87 SER A CA 1
ATOM 654 C C . SER A 1 87 ? -3.365 2.006 -13.175 1.00 83.12 87 SER A C 1
ATOM 656 O O . SER A 1 87 ? -2.451 2.827 -13.255 1.00 83.12 87 SER A O 1
ATOM 658 N N . THR A 1 88 ? -4.551 2.352 -12.669 1.00 82.75 88 THR A N 1
ATOM 659 C CA . THR A 1 88 ? -4.862 3.715 -12.202 1.00 82.75 88 THR A CA 1
ATOM 660 C C . THR A 1 88 ? -4.200 4.061 -10.871 1.00 82.75 88 THR A C 1
ATOM 662 O O . THR A 1 88 ? -4.337 5.184 -10.388 1.00 82.75 88 THR A O 1
ATOM 665 N N . SER A 1 89 ? -3.529 3.099 -10.238 1.00 76.75 89 SER A N 1
ATOM 666 C CA . SER A 1 89 ? -2.899 3.274 -8.928 1.00 76.75 89 SER A CA 1
ATOM 667 C C . SER A 1 89 ? -1.414 2.923 -8.941 1.00 76.75 89 SER A C 1
ATOM 669 O O . SER A 1 89 ? -0.642 3.620 -8.289 1.00 76.75 89 SER A O 1
ATOM 671 N N . PHE A 1 90 ? -1.011 1.899 -9.699 1.00 80.19 90 PHE A N 1
ATOM 672 C CA . PHE A 1 90 ? 0.362 1.382 -9.715 1.00 80.19 90 PHE A CA 1
ATOM 673 C C . PHE A 1 90 ? 0.772 0.905 -11.119 1.00 80.19 90 PHE A C 1
ATOM 675 O O . PHE A 1 90 ? 1.021 -0.285 -11.293 1.00 80.19 90 PHE A O 1
ATOM 682 N N . PRO A 1 91 ? 0.810 1.787 -12.132 1.00 87.81 91 PRO A N 1
ATOM 683 C CA . PRO A 1 91 ? 1.263 1.402 -13.466 1.00 87.81 91 PRO A CA 1
ATOM 684 C C . PRO A 1 91 ? 2.740 1.020 -13.428 1.00 87.81 91 PRO A C 1
ATOM 686 O O . PRO A 1 91 ? 3.503 1.621 -12.664 1.00 87.81 91 PRO A O 1
ATOM 689 N N . TYR A 1 92 ? 3.186 0.091 -14.265 1.00 88.00 92 TYR A N 1
ATOM 690 C CA . TYR A 1 92 ? 4.618 -0.192 -14.369 1.00 88.00 92 TYR A CA 1
ATOM 691 C C . TYR A 1 92 ? 5.371 0.985 -15.001 1.00 88.00 92 TYR A C 1
ATOM 693 O O . TYR A 1 92 ? 4.898 1.660 -15.922 1.00 88.00 92 TYR A O 1
ATOM 701 N N . ARG A 1 93 ? 6.582 1.246 -14.503 1.00 87.25 93 ARG A N 1
ATOM 702 C CA . ARG A 1 93 ? 7.537 2.135 -15.167 1.00 87.25 93 ARG A CA 1
ATOM 703 C C . ARG A 1 93 ? 8.104 1.406 -16.378 1.00 87.25 93 ARG A C 1
ATOM 705 O O . ARG A 1 93 ? 8.648 0.319 -16.234 1.00 87.25 93 ARG A O 1
ATOM 712 N N . GLY A 1 94 ? 8.025 2.041 -17.540 1.00 84.62 94 GLY A N 1
ATOM 713 C CA . GLY A 1 94 ? 8.442 1.446 -18.809 1.00 84.62 94 GLY A CA 1
ATOM 714 C C . GLY A 1 94 ? 7.271 1.308 -19.770 1.00 84.62 94 GLY A C 1
ATOM 715 O O . GLY A 1 94 ? 6.234 1.944 -19.571 1.00 84.62 94 GLY A O 1
ATOM 716 N N . ALA A 1 95 ? 7.464 0.525 -20.828 1.00 85.38 95 ALA A N 1
ATOM 717 C CA . ALA A 1 95 ? 6.554 0.460 -21.968 1.00 85.38 95 ALA A CA 1
ATOM 718 C C . ALA A 1 95 ? 5.400 -0.545 -21.822 1.00 85.38 95 ALA A C 1
ATOM 720 O O . ALA A 1 95 ? 4.445 -0.407 -22.574 1.00 85.38 95 ALA A O 1
ATOM 721 N N . ASP A 1 96 ? 5.472 -1.471 -20.864 1.00 88.75 96 ASP A N 1
ATOM 722 C CA . ASP A 1 96 ? 4.586 -2.640 -20.738 1.00 88.75 96 ASP A CA 1
ATOM 723 C C . ASP A 1 96 ? 3.816 -2.641 -19.404 1.00 88.75 96 ASP A C 1
ATOM 725 O O . ASP A 1 96 ? 4.356 -2.209 -18.377 1.00 88.75 96 ASP A O 1
ATOM 729 N N . GLU A 1 97 ? 2.574 -3.124 -19.414 1.00 88.19 97 GLU A N 1
ATOM 730 C CA . GLU A 1 97 ? 1.723 -3.334 -18.247 1.00 88.19 97 GLU A CA 1
ATOM 731 C C . GLU A 1 97 ? 1.321 -4.813 -18.113 1.00 88.19 97 GLU A C 1
ATOM 733 O O . GLU A 1 97 ? 0.406 -5.313 -18.761 1.00 88.19 97 GLU A O 1
ATOM 738 N N . SER A 1 98 ? 1.922 -5.525 -17.156 1.00 82.19 98 SER A N 1
ATOM 739 C CA . SER A 1 98 ? 1.496 -6.901 -16.890 1.00 82.19 98 SER A CA 1
ATOM 740 C C . SER A 1 98 ? 0.131 -6.958 -16.200 1.00 82.19 98 SER A C 1
ATOM 742 O O . SER A 1 98 ? -0.035 -6.487 -15.070 1.00 82.19 98 SER A O 1
ATOM 744 N N . THR A 1 99 ? -0.812 -7.690 -16.796 1.00 69.81 99 THR A N 1
ATOM 745 C CA . THR A 1 99 ? -2.120 -7.999 -16.188 1.00 69.81 99 THR A CA 1
ATOM 746 C C . THR A 1 99 ? -2.030 -8.904 -14.951 1.00 69.81 99 THR A C 1
ATOM 748 O O . THR A 1 99 ? -3.039 -9.154 -14.294 1.00 69.81 99 THR A O 1
ATOM 751 N N . ALA A 1 100 ? -0.847 -9.439 -14.632 1.00 68.38 100 ALA A N 1
ATOM 752 C CA . ALA A 1 100 ? -0.621 -10.335 -13.498 1.00 68.38 100 ALA A CA 1
ATOM 753 C C . ALA A 1 100 ? -0.273 -9.600 -12.187 1.00 68.38 100 ALA A C 1
ATOM 755 O O . ALA A 1 100 ? -0.055 -10.246 -11.160 1.00 68.38 100 ALA A O 1
ATOM 756 N N . PHE A 1 101 ? -0.240 -8.262 -12.184 1.00 71.12 101 PHE A N 1
ATOM 757 C CA . PHE A 1 101 ? -0.065 -7.487 -10.958 1.00 71.12 101 PHE A CA 1
ATOM 758 C C . PHE A 1 101 ? -1.368 -7.420 -10.149 1.00 71.12 101 PHE A C 1
ATOM 760 O O . PHE A 1 101 ? -2.324 -6.745 -10.530 1.00 71.12 101 PHE A O 1
ATOM 767 N N . THR A 1 102 ? -1.402 -8.081 -8.993 1.00 75.00 102 THR A N 1
ATOM 768 C CA . THR A 1 102 ? -2.527 -7.992 -8.053 1.00 75.00 102 THR A CA 1
ATOM 769 C C . THR A 1 102 ? -2.120 -7.236 -6.800 1.00 75.00 102 THR A C 1
ATOM 771 O O . THR A 1 102 ? -1.174 -7.627 -6.117 1.00 75.00 102 THR A O 1
ATOM 774 N N . LEU A 1 103 ? -2.871 -6.191 -6.467 1.00 84.62 103 LEU A N 1
ATOM 775 C CA . LEU A 1 103 ? -2.699 -5.468 -5.214 1.00 84.62 103 LEU A CA 1
ATOM 776 C C . LEU A 1 103 ? -3.213 -6.280 -4.032 1.00 84.62 103 LEU A C 1
ATOM 778 O O . LEU A 1 103 ? -4.229 -6.967 -4.122 1.00 84.62 103 LEU A O 1
ATOM 782 N N . SER A 1 104 ? -2.534 -6.118 -2.904 1.00 91.81 104 SER A N 1
ATOM 783 C CA . SER A 1 104 ? -3.014 -6.610 -1.623 1.00 91.81 104 SER A CA 1
ATOM 784 C C . SER A 1 104 ? -3.960 -5.579 -1.012 1.00 91.81 104 SER A C 1
ATOM 786 O O . SER A 1 104 ? -3.570 -4.443 -0.737 1.00 91.81 104 SER A O 1
ATOM 788 N N . THR A 1 105 ? -5.211 -5.967 -0.796 1.00 95.50 105 THR A N 1
ATOM 789 C CA . THR A 1 105 ? -6.280 -5.095 -0.309 1.00 95.50 105 THR A CA 1
ATOM 790 C C . THR A 1 105 ? -6.534 -5.304 1.182 1.00 95.50 105 THR A C 1
ATOM 792 O O . THR A 1 105 ? -6.901 -6.389 1.632 1.00 95.50 105 THR A O 1
ATOM 795 N N . LEU A 1 106 ? -6.379 -4.240 1.966 1.00 98.12 106 LEU A N 1
ATOM 796 C CA . LEU A 1 106 ? -6.832 -4.154 3.348 1.00 98.12 106 LEU A CA 1
ATOM 797 C C . LEU A 1 106 ? -8.270 -3.620 3.380 1.00 98.12 106 LEU A C 1
ATOM 799 O O . LEU A 1 106 ? -8.528 -2.499 2.940 1.00 98.12 106 LEU A O 1
ATOM 803 N N . ASN A 1 107 ? -9.177 -4.390 3.975 1.00 98.00 107 ASN A N 1
ATOM 804 C CA . ASN A 1 107 ? -10.522 -3.945 4.328 1.00 98.00 107 ASN A CA 1
ATOM 805 C C . ASN A 1 107 ? -10.522 -3.538 5.801 1.00 98.00 107 ASN A C 1
ATOM 807 O O . ASN A 1 107 ? -10.570 -4.385 6.695 1.00 98.00 107 ASN A O 1
ATOM 811 N N . LEU A 1 108 ? -10.414 -2.235 6.039 1.00 98.12 108 LEU A N 1
ATOM 812 C CA . LEU A 1 108 ? -10.243 -1.640 7.355 1.00 98.12 108 LEU A CA 1
ATOM 813 C C . LEU A 1 108 ? -11.592 -1.232 7.951 1.00 98.12 108 LEU A C 1
ATOM 815 O O . LEU A 1 108 ? -12.440 -0.666 7.262 1.00 98.12 108 LEU A O 1
ATOM 819 N N . THR A 1 109 ? -11.762 -1.456 9.251 1.00 97.00 109 THR A N 1
ATOM 820 C CA . THR A 1 109 ? -12.822 -0.847 10.067 1.00 97.00 109 THR A CA 1
ATOM 821 C C . THR A 1 109 ? -12.219 -0.271 11.345 1.00 97.00 109 THR A C 1
ATOM 823 O O . THR A 1 109 ? -11.490 -0.966 12.060 1.00 97.00 109 THR A O 1
ATOM 826 N N . VAL A 1 110 ? -12.506 1.002 11.613 1.00 94.50 110 VAL A N 1
ATOM 827 C CA . VAL A 1 110 ? -12.067 1.750 12.798 1.00 94.50 110 VAL A CA 1
ATOM 828 C C . VAL A 1 110 ? -13.224 2.566 13.356 1.00 94.50 110 VAL A C 1
ATOM 830 O O . VAL A 1 110 ? -14.132 2.936 12.616 1.00 94.50 110 VAL A O 1
ATOM 833 N N . ASN A 1 111 ? -13.153 2.908 14.639 1.00 91.62 111 ASN A N 1
ATOM 834 C CA . ASN A 1 111 ? -14.029 3.906 15.238 1.00 91.62 111 ASN A CA 1
ATOM 835 C C . ASN A 1 111 ? -13.180 5.024 15.852 1.00 91.62 111 ASN A C 1
ATOM 837 O O . ASN A 1 111 ? -12.187 4.766 16.540 1.00 91.62 111 ASN A O 1
ATOM 841 N N . LEU A 1 112 ? -13.550 6.269 15.567 1.00 86.19 112 LEU A N 1
ATOM 842 C CA . LEU A 1 112 ? -12.850 7.470 16.015 1.00 86.19 112 LEU A CA 1
ATOM 843 C C . LEU A 1 112 ? -13.834 8.301 16.841 1.00 86.19 112 LEU A C 1
ATOM 845 O O . LEU A 1 112 ? -14.916 8.621 16.361 1.00 86.19 112 LEU A O 1
ATOM 849 N N . GLU A 1 113 ? -13.469 8.689 18.066 1.00 72.50 113 GLU A N 1
ATOM 850 C CA . GLU A 1 113 ? -14.387 9.451 18.935 1.00 72.50 113 GLU A CA 1
ATOM 851 C C . GLU A 1 113 ? -14.648 10.882 18.421 1.00 72.50 113 GLU A C 1
ATOM 853 O O . GLU A 1 113 ? -15.636 11.515 18.790 1.00 72.50 113 GLU A O 1
ATOM 858 N N . ALA A 1 114 ? -13.774 11.406 17.557 1.00 62.84 114 ALA A N 1
ATOM 859 C CA . ALA A 1 114 ? -13.899 12.735 16.974 1.00 62.84 114 ALA A CA 1
ATOM 860 C C . ALA A 1 114 ? -14.605 12.671 15.610 1.00 62.84 114 ALA A C 1
ATOM 862 O O . ALA A 1 114 ? -13.958 12.531 14.575 1.00 62.84 114 ALA A O 1
ATOM 863 N N . TYR A 1 115 ? -15.931 12.810 15.620 1.00 52.41 115 TYR A N 1
ATOM 864 C CA . TYR A 1 115 ? -16.751 12.982 14.418 1.00 52.41 115 TYR A CA 1
ATOM 865 C C . TYR A 1 115 ? -16.373 14.273 13.672 1.00 52.41 115 TYR A C 1
ATOM 867 O O . TYR A 1 115 ? -16.464 15.369 14.235 1.00 52.41 115 TYR A O 1
ATOM 875 N N . SER A 1 116 ? -15.990 14.170 12.396 1.00 58.47 116 SER A N 1
ATOM 876 C CA . SER A 1 116 ? -15.913 15.321 11.494 1.00 58.47 116 SER A CA 1
ATOM 877 C C . SER A 1 116 ? -17.126 15.345 10.551 1.00 58.47 116 SER A C 1
ATOM 879 O O . SER A 1 116 ? -17.456 14.324 9.954 1.00 58.47 116 SER A O 1
ATOM 881 N N . PRO A 1 117 ? -17.786 16.504 10.344 1.00 59.97 117 PRO A N 1
ATOM 882 C CA . PRO A 1 117 ? -18.847 16.648 9.337 1.00 59.97 117 PRO A CA 1
ATOM 883 C C . PRO A 1 117 ? -18.319 16.570 7.890 1.00 59.97 117 PRO A C 1
ATOM 885 O O . PRO A 1 117 ? -19.101 16.586 6.943 1.00 59.97 117 PRO A O 1
ATOM 888 N N . VAL A 1 118 ? -16.995 16.517 7.716 1.00 69.06 118 VAL A N 1
ATOM 889 C CA . VAL A 1 118 ? -16.292 16.315 6.446 1.00 69.06 118 VAL A CA 1
ATOM 890 C C . VAL A 1 118 ? -15.625 14.946 6.505 1.00 69.06 118 VAL A C 1
ATOM 892 O O . VAL A 1 118 ? -15.080 14.590 7.543 1.00 69.06 118 VAL A O 1
ATOM 895 N N . GLN A 1 119 ? -15.646 14.198 5.400 1.00 84.38 119 GLN A N 1
ATOM 896 C CA . GLN A 1 119 ? -15.026 12.875 5.310 1.00 84.38 119 GLN A CA 1
ATOM 897 C C . GLN A 1 119 ? -13.594 12.873 5.875 1.00 84.38 119 GLN A C 1
ATOM 899 O O . GLN A 1 119 ? -12.734 13.625 5.408 1.00 84.38 119 GLN A O 1
ATOM 904 N N . ASP A 1 120 ? -13.345 12.027 6.875 1.00 87.06 120 ASP A N 1
ATOM 905 C CA . ASP A 1 120 ? -12.037 11.904 7.512 1.00 87.06 120 ASP A CA 1
ATOM 906 C C . ASP A 1 120 ? -11.057 11.088 6.666 1.00 87.06 120 ASP A C 1
ATOM 908 O O . ASP A 1 120 ? -11.436 10.223 5.873 1.00 87.06 120 ASP A O 1
ATOM 912 N N . THR A 1 121 ? -9.764 11.352 6.861 1.00 91.81 121 THR A N 1
ATOM 913 C CA . THR A 1 121 ? -8.687 10.572 6.243 1.00 91.81 121 THR A CA 1
ATOM 914 C C . THR A 1 121 ? -7.759 10.017 7.300 1.00 91.81 121 THR A C 1
ATOM 916 O O . THR A 1 121 ? -7.335 10.758 8.189 1.00 91.81 121 THR A O 1
ATOM 919 N N . VAL A 1 122 ? -7.348 8.769 7.128 1.00 93.81 122 VAL A N 1
ATOM 920 C CA . VAL A 1 122 ? -6.312 8.128 7.935 1.00 93.81 122 VAL A CA 1
ATOM 921 C C . VAL A 1 122 ? -5.093 7.818 7.082 1.00 93.81 122 VAL A C 1
ATOM 923 O O . VAL A 1 122 ? -5.199 7.545 5.884 1.00 93.81 122 VAL A O 1
ATOM 926 N N . THR A 1 123 ? -3.926 7.848 7.709 1.00 96.62 123 THR A N 1
ATOM 927 C CA . THR A 1 123 ? -2.724 7.236 7.154 1.00 96.62 123 THR A CA 1
ATOM 928 C C . THR A 1 123 ? -2.645 5.814 7.683 1.00 96.62 123 THR A C 1
ATOM 930 O O . THR A 1 123 ? -2.606 5.605 8.896 1.00 96.62 123 THR A O 1
ATOM 933 N N . VAL A 1 124 ? -2.615 4.845 6.775 1.00 98.00 124 VAL A N 1
ATOM 934 C CA . VAL A 1 124 ? -2.481 3.423 7.086 1.00 98.00 124 VAL A CA 1
ATOM 935 C C . VAL A 1 124 ? -1.089 2.976 6.679 1.00 98.00 124 VAL A C 1
ATOM 937 O O . VAL A 1 124 ? -0.695 3.148 5.527 1.00 98.00 124 VAL A O 1
ATOM 940 N N . SER A 1 125 ? -0.345 2.408 7.621 1.00 97.94 125 SER A N 1
ATOM 941 C CA . SER A 1 125 ? 0.997 1.880 7.378 1.00 97.94 125 SER A CA 1
ATOM 942 C C . SER A 1 125 ? 1.036 0.381 7.628 1.00 97.94 125 SER A C 1
ATOM 944 O O . SER A 1 125 ? 0.501 -0.095 8.629 1.00 97.94 125 SER A O 1
ATOM 946 N N . LEU A 1 126 ? 1.722 -0.346 6.753 1.00 98.12 126 LEU A N 1
ATOM 947 C CA . LEU A 1 126 ? 2.181 -1.699 7.023 1.00 98.12 126 LEU A CA 1
ATOM 948 C C . LEU A 1 126 ? 3.602 -1.629 7.568 1.00 98.12 126 LEU A C 1
ATOM 950 O O . LEU A 1 126 ? 4.497 -1.048 6.947 1.00 98.12 126 LEU A O 1
ATOM 954 N N . ARG A 1 127 ? 3.813 -2.226 8.736 1.00 98.06 127 ARG A N 1
ATOM 955 C CA . ARG A 1 127 ? 5.133 -2.374 9.355 1.00 98.06 127 ARG A CA 1
ATOM 956 C C . ARG A 1 127 ? 5.506 -3.843 9.464 1.00 98.06 127 ARG A C 1
ATOM 958 O O . ARG A 1 127 ? 4.630 -4.691 9.629 1.00 98.06 127 ARG A O 1
ATOM 965 N N . SER A 1 128 ? 6.805 -4.139 9.390 1.00 95.19 128 SER A N 1
ATOM 966 C CA . SER A 1 128 ? 7.316 -5.488 9.659 1.00 95.19 128 SER A CA 1
ATOM 967 C C . SER A 1 128 ? 6.809 -5.976 11.019 1.00 95.19 128 SER A C 1
ATOM 969 O O . SER A 1 128 ? 6.766 -5.198 11.970 1.00 95.19 128 SER A O 1
ATOM 971 N N . SER A 1 129 ? 6.448 -7.255 11.124 1.00 94.06 129 SER A N 1
ATOM 972 C CA . SER A 1 129 ? 6.087 -7.899 12.397 1.00 94.06 129 SER A CA 1
ATOM 973 C C . SER A 1 129 ? 7.295 -8.243 13.274 1.00 94.06 129 SER A C 1
ATOM 975 O O . SER A 1 129 ? 7.124 -8.639 14.427 1.00 94.06 129 SER A O 1
ATOM 977 N N . THR A 1 130 ? 8.514 -8.068 12.759 1.00 92.06 130 THR A N 1
ATOM 978 C CA . THR A 1 130 ? 9.774 -8.338 13.460 1.00 92.06 130 THR A CA 1
ATOM 979 C C . THR A 1 130 ? 10.561 -7.055 13.700 1.00 92.06 130 THR A C 1
ATOM 981 O O . THR A 1 130 ? 10.589 -6.162 12.850 1.00 92.06 130 THR A O 1
ATOM 984 N N . SER A 1 131 ? 11.210 -6.960 14.866 1.00 91.56 131 SER A N 1
ATOM 985 C CA . SER A 1 131 ? 12.087 -5.834 15.216 1.00 91.56 131 SER A CA 1
ATOM 986 C C . SER A 1 131 ? 13.176 -5.662 14.144 1.00 91.56 131 SER A C 1
ATOM 988 O O . SER A 1 131 ? 13.778 -6.665 13.755 1.00 91.56 131 SER A O 1
ATOM 990 N N . PRO A 1 132 ? 13.437 -4.439 13.641 1.00 95.31 132 PRO A N 1
ATOM 991 C CA . PRO A 1 132 ? 13.052 -3.132 14.194 1.00 95.31 132 PRO A CA 1
ATOM 992 C C . PRO A 1 132 ? 11.703 -2.567 13.698 1.00 95.31 132 PRO A C 1
ATOM 994 O O . PRO A 1 132 ? 11.503 -1.356 13.720 1.00 95.31 132 PRO A O 1
ATOM 997 N N . TYR A 1 133 ? 10.775 -3.416 13.243 1.00 94.44 133 TYR A N 1
ATOM 998 C CA . TYR A 1 133 ? 9.419 -3.051 12.802 1.00 94.44 133 TYR A CA 1
ATOM 999 C C . TYR A 1 133 ? 9.405 -1.965 11.716 1.00 94.44 133 TYR A C 1
ATOM 1001 O O . TYR A 1 133 ? 8.596 -1.035 11.736 1.00 94.44 133 TYR A O 1
ATOM 1009 N N . GLY A 1 134 ? 10.343 -2.076 10.770 1.00 94.06 134 GLY A N 1
ATOM 1010 C CA . GLY A 1 134 ? 10.510 -1.115 9.684 1.00 94.06 134 GLY A CA 1
ATOM 1011 C C . GLY A 1 134 ? 9.224 -0.901 8.881 1.00 94.06 134 GLY A C 1
ATOM 1012 O O . GLY A 1 134 ? 8.412 -1.816 8.724 1.00 94.06 134 GLY A O 1
ATOM 1013 N N . LEU A 1 135 ? 9.043 0.322 8.376 1.00 95.56 135 LEU A N 1
ATOM 1014 C CA . LEU A 1 135 ? 7.956 0.664 7.461 1.00 95.56 135 LEU A CA 1
ATOM 1015 C C . LEU A 1 135 ? 8.113 -0.120 6.153 1.00 95.56 135 LEU A C 1
ATOM 1017 O O . LEU A 1 135 ? 9.159 -0.041 5.513 1.00 95.56 135 LEU A O 1
ATOM 1021 N N . VAL A 1 136 ? 7.069 -0.844 5.758 1.00 94.56 136 VAL A N 1
ATOM 1022 C CA . VAL A 1 136 ? 7.005 -1.571 4.483 1.00 94.56 136 VAL A CA 1
ATOM 1023 C C . VAL A 1 136 ? 6.380 -0.675 3.421 1.00 94.56 136 VAL A C 1
ATOM 1025 O O . VAL A 1 136 ? 6.972 -0.428 2.373 1.00 94.56 136 VAL A O 1
ATOM 1028 N N . GLU A 1 137 ? 5.194 -0.150 3.718 1.00 94.38 137 GLU A N 1
ATOM 1029 C CA . GLU A 1 137 ? 4.446 0.744 2.841 1.00 94.38 137 GLU A CA 1
ATOM 1030 C C . GLU A 1 137 ? 3.457 1.563 3.671 1.00 94.38 137 GLU A C 1
ATOM 1032 O O . GLU A 1 137 ? 3.026 1.137 4.745 1.00 94.38 137 GLU A O 1
ATOM 1037 N N . MET A 1 138 ? 3.085 2.739 3.177 1.00 94.94 138 MET A N 1
ATOM 1038 C CA . MET A 1 138 ? 2.005 3.537 3.743 1.00 94.94 138 MET A CA 1
ATOM 1039 C C . MET A 1 138 ? 1.135 4.115 2.639 1.00 94.94 138 MET A C 1
ATOM 1041 O O . MET A 1 138 ? 1.628 4.491 1.577 1.00 94.94 138 MET A O 1
ATOM 1045 N N . SER A 1 139 ? -0.156 4.224 2.921 1.00 93.88 139 SER A N 1
ATOM 1046 C CA . SER A 1 139 ? -1.134 4.821 2.024 1.00 93.88 139 SER A CA 1
ATOM 1047 C C . SER A 1 139 ? -2.138 5.648 2.817 1.00 93.88 139 SER A C 1
ATOM 1049 O O . SER A 1 139 ? -2.392 5.400 3.999 1.00 93.88 139 SER A O 1
ATOM 1051 N N . LYS A 1 140 ? -2.692 6.672 2.172 1.00 94.00 140 LYS A N 1
ATOM 1052 C CA . LYS A 1 140 ? -3.723 7.525 2.760 1.00 94.00 140 LYS A CA 1
ATOM 1053 C C . LYS A 1 140 ? -5.083 7.063 2.264 1.00 94.00 140 LYS A C 1
ATOM 1055 O O . LYS A 1 140 ? -5.266 6.890 1.063 1.00 94.00 140 LYS A O 1
ATOM 1060 N N . ALA A 1 141 ? -6.031 6.902 3.177 1.00 93.50 141 ALA A N 1
ATOM 1061 C CA . ALA A 1 141 ? -7.363 6.414 2.860 1.00 93.50 141 ALA A CA 1
ATOM 1062 C C . ALA A 1 141 ? -8.438 7.345 3.415 1.00 93.50 141 ALA A C 1
ATOM 1064 O O . ALA A 1 141 ? -8.295 7.896 4.509 1.00 93.50 141 ALA A O 1
ATOM 1065 N N . TYR A 1 142 ? -9.516 7.496 2.654 1.00 93.00 142 TYR A N 1
ATOM 1066 C CA . TYR A 1 142 ? -10.730 8.160 3.104 1.00 93.00 142 TYR A CA 1
ATOM 1067 C C . TYR A 1 142 ? -11.597 7.160 3.864 1.00 93.00 142 TYR A C 1
ATOM 1069 O O . TYR A 1 142 ? -11.835 6.055 3.376 1.00 93.00 142 TYR A O 1
ATOM 1077 N N . LEU A 1 143 ? -12.072 7.549 5.043 1.00 92.62 143 LEU A N 1
ATOM 1078 C CA . LEU A 1 143 ? -13.036 6.757 5.797 1.00 92.62 143 LEU A CA 1
ATOM 1079 C C . LEU A 1 143 ? -14.446 7.003 5.259 1.00 92.62 143 LEU A C 1
ATOM 1081 O O . LEU A 1 143 ? -14.810 8.116 4.877 1.00 92.62 143 LEU A O 1
ATOM 1085 N N . SER A 1 144 ? -15.266 5.962 5.230 1.00 91.31 144 SER A N 1
ATOM 1086 C CA . SER A 1 144 ? -16.709 6.103 5.071 1.00 91.31 144 SER A CA 1
ATOM 1087 C C . SER A 1 144 ? -17.336 6.682 6.353 1.00 91.31 144 SER A C 1
ATOM 1089 O O . SER A 1 144 ? -16.705 6.661 7.415 1.00 91.31 144 SER A O 1
ATOM 1091 N N . PRO A 1 145 ? -18.602 7.138 6.312 1.00 86.81 145 PRO A N 1
ATOM 1092 C CA . PRO A 1 145 ? -19.328 7.536 7.520 1.00 86.81 145 PRO A CA 1
ATOM 1093 C C . PRO A 1 145 ? -19.450 6.429 8.580 1.00 86.81 145 PRO A C 1
ATOM 1095 O O . PRO A 1 145 ? -19.701 6.731 9.740 1.00 86.81 145 PRO A O 1
ATOM 1098 N N . SER A 1 146 ? -19.272 5.160 8.195 1.00 88.06 146 SER A N 1
ATOM 1099 C CA . SER A 1 146 ? -19.266 4.008 9.102 1.00 88.06 146 SER A CA 1
ATOM 1100 C C . SER A 1 146 ? -17.853 3.568 9.509 1.00 88.06 146 SER A C 1
ATOM 1102 O O . SER A 1 146 ? -17.672 2.429 9.928 1.00 88.06 146 SER A O 1
ATOM 1104 N N . GLY A 1 147 ? -16.831 4.410 9.318 1.00 90.75 147 GLY A N 1
ATOM 1105 C CA . GLY A 1 147 ? -15.462 4.121 9.758 1.00 90.75 147 GLY A CA 1
ATOM 1106 C C . GLY A 1 147 ? -14.743 3.033 8.954 1.00 90.75 147 GLY A C 1
ATOM 1107 O O . GLY A 1 147 ? -13.755 2.464 9.419 1.00 90.75 147 GLY A O 1
ATOM 1108 N N . THR A 1 148 ? -15.218 2.724 7.745 1.00 94.62 148 THR A N 1
ATOM 1109 C CA . THR A 1 148 ? -14.602 1.712 6.874 1.00 94.62 148 THR A CA 1
ATOM 1110 C C . THR A 1 148 ? -13.741 2.337 5.785 1.00 94.62 148 THR A C 1
ATOM 1112 O O . THR A 1 148 ? -14.031 3.434 5.308 1.00 94.62 148 THR A O 1
ATOM 1115 N N . ALA A 1 149 ? -12.692 1.634 5.362 1.00 95.44 149 ALA A N 1
ATOM 1116 C CA . ALA A 1 149 ? -11.879 2.011 4.209 1.00 95.44 149 ALA A CA 1
ATOM 1117 C C . ALA A 1 149 ? -11.308 0.781 3.500 1.00 95.44 149 ALA A C 1
ATOM 1119 O O . ALA A 1 149 ? -11.001 -0.231 4.128 1.00 95.44 149 ALA A O 1
ATOM 1120 N N . THR A 1 150 ? -11.107 0.909 2.192 1.00 96.19 150 THR A N 1
ATOM 1121 C CA . THR A 1 150 ? -10.356 -0.051 1.381 1.00 96.19 150 THR A CA 1
ATOM 1122 C C . THR A 1 150 ? -9.011 0.570 1.038 1.00 96.19 150 THR A C 1
ATOM 1124 O O . THR A 1 150 ? -8.958 1.674 0.494 1.00 96.19 150 THR A O 1
ATOM 1127 N N . VAL A 1 151 ? -7.924 -0.120 1.376 1.00 95.25 151 VAL A N 1
ATOM 1128 C CA . VAL A 1 151 ? -6.556 0.368 1.170 1.00 95.25 151 VAL A CA 1
ATOM 1129 C C . VAL A 1 151 ? -5.770 -0.670 0.393 1.00 95.25 151 VAL A C 1
ATOM 1131 O O . VAL A 1 151 ? -5.737 -1.829 0.785 1.00 95.25 151 VAL A O 1
ATOM 1134 N N . ASN A 1 152 ? -5.129 -0.258 -0.695 1.00 92.56 152 ASN A N 1
ATOM 1135 C CA . ASN A 1 152 ? -4.328 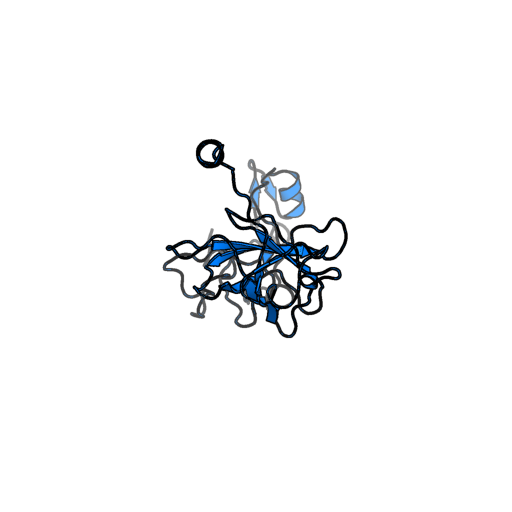-1.152 -1.521 1.00 92.56 152 ASN A CA 1
ATOM 1136 C C . ASN A 1 152 ? -2.838 -0.940 -1.252 1.00 92.56 152 ASN A C 1
ATOM 1138 O O . ASN A 1 152 ? -2.381 0.201 -1.164 1.00 92.56 152 ASN A O 1
ATOM 1142 N N . PHE A 1 153 ? -2.110 -2.048 -1.155 1.00 91.19 153 PHE A N 1
ATOM 1143 C CA . PHE A 1 153 ? -0.674 -2.104 -0.919 1.00 91.19 153 PHE A CA 1
ATOM 1144 C C . PHE A 1 153 ? -0.003 -2.888 -2.043 1.00 91.19 153 PHE A C 1
ATOM 1146 O O . PHE A 1 153 ? -0.386 -4.026 -2.332 1.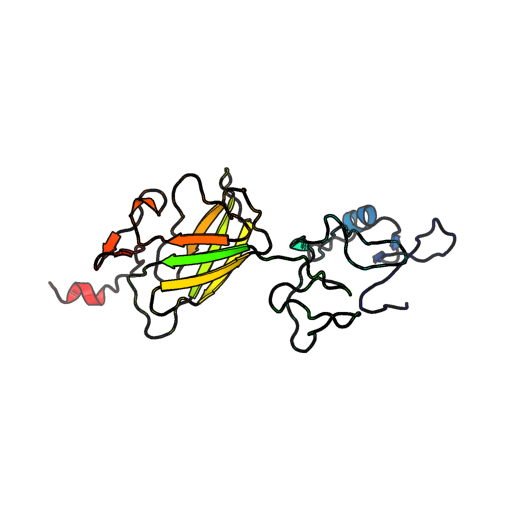00 91.19 153 PHE A O 1
ATOM 1153 N N . ALA A 1 154 ? 1.001 -2.280 -2.667 1.00 86.75 154 ALA A N 1
ATOM 1154 C CA . ALA A 1 154 ? 1.802 -2.915 -3.706 1.00 86.75 154 ALA A CA 1
ATOM 1155 C C . ALA A 1 154 ? 2.908 -3.804 -3.117 1.00 86.75 154 ALA A C 1
ATOM 1157 O O . ALA A 1 154 ? 3.352 -4.749 -3.762 1.00 86.75 154 ALA A O 1
ATOM 1158 N N . LYS A 1 155 ? 3.359 -3.518 -1.889 1.00 89.19 155 LYS A N 1
ATOM 1159 C CA . LYS A 1 155 ? 4.500 -4.188 -1.239 1.00 89.19 155 LYS A CA 1
ATOM 1160 C C . LYS A 1 155 ? 4.107 -5.293 -0.263 1.00 89.19 155 LYS A C 1
ATOM 1162 O O . LYS A 1 155 ? 4.984 -5.936 0.313 1.00 89.19 155 LYS A O 1
ATOM 1167 N N . ALA A 1 156 ? 2.814 -5.498 -0.033 1.00 92.06 156 ALA A N 1
ATOM 1168 C CA . ALA A 1 156 ? 2.342 -6.516 0.893 1.00 92.06 156 ALA A CA 1
ATOM 1169 C C . ALA A 1 156 ? 2.331 -7.902 0.242 1.00 92.06 156 ALA A C 1
ATOM 1171 O O . ALA A 1 156 ? 1.742 -8.102 -0.821 1.00 92.06 156 ALA A O 1
ATOM 1172 N N . VAL A 1 157 ? 2.951 -8.864 0.923 1.00 90.88 157 VAL A N 1
ATOM 1173 C CA . VAL A 1 157 ? 3.123 -10.242 0.463 1.00 90.88 157 VAL A CA 1
ATOM 1174 C C . VAL A 1 157 ? 2.181 -11.167 1.232 1.00 90.88 157 VAL A C 1
ATOM 1176 O O . VAL A 1 157 ? 2.085 -11.102 2.459 1.00 90.88 157 VAL A O 1
ATOM 1179 N N . ASN A 1 158 ? 1.496 -12.062 0.517 1.00 92.44 158 ASN A N 1
ATOM 1180 C CA . ASN A 1 158 ? 0.626 -13.062 1.136 1.00 92.44 158 ASN A CA 1
ATOM 1181 C C . ASN A 1 158 ? 1.407 -13.974 2.094 1.00 92.44 158 ASN A C 1
ATOM 1183 O O . ASN A 1 158 ? 2.505 -14.427 1.780 1.00 92.44 158 ASN A O 1
ATOM 1187 N N . GLY A 1 159 ? 0.818 -14.268 3.254 1.00 94.06 159 GLY A N 1
ATOM 1188 C CA . GLY A 1 159 ? 1.424 -15.128 4.277 1.00 94.06 159 GLY A CA 1
ATOM 1189 C C . GLY A 1 159 ? 2.555 -14.489 5.094 1.00 94.06 159 GLY A C 1
ATOM 1190 O O . GLY A 1 159 ? 3.065 -15.136 6.004 1.00 94.06 159 GLY A O 1
ATOM 1191 N N . VAL A 1 160 ? 2.934 -13.237 4.818 1.00 95.56 160 VAL A N 1
ATOM 1192 C CA . VAL A 1 160 ? 3.865 -12.473 5.661 1.00 95.56 160 VAL A CA 1
ATOM 1193 C C . VAL A 1 160 ? 3.076 -11.689 6.707 1.00 95.56 160 VAL A C 1
ATOM 1195 O O . VAL A 1 160 ? 2.087 -11.033 6.380 1.00 95.56 160 VAL A O 1
ATOM 1198 N N . ASN A 1 161 ? 3.513 -11.753 7.968 1.00 96.38 161 ASN A N 1
ATOM 1199 C CA . ASN A 1 161 ? 2.892 -11.011 9.063 1.00 96.38 161 ASN A CA 1
ATOM 1200 C C . ASN A 1 161 ? 3.311 -9.536 9.033 1.00 96.38 161 ASN A C 1
ATOM 1202 O O . ASN A 1 161 ? 4.507 -9.220 9.059 1.00 96.38 161 ASN A O 1
ATOM 1206 N N . TYR A 1 162 ? 2.327 -8.646 9.107 1.00 98.00 162 TYR A N 1
ATOM 1207 C CA . TYR A 1 162 ? 2.499 -7.200 9.200 1.00 98.00 162 TYR A CA 1
ATOM 1208 C C . TYR A 1 162 ? 1.742 -6.634 10.399 1.00 98.00 162 TYR A C 1
ATOM 1210 O O . TYR A 1 162 ? 0.650 -7.089 10.731 1.00 98.00 162 TYR A O 1
ATOM 1218 N N . TYR A 1 163 ? 2.278 -5.586 11.016 1.00 98.44 163 TYR A N 1
ATOM 1219 C CA . TYR A 1 163 ? 1.454 -4.707 11.839 1.00 98.44 163 TYR A CA 1
ATOM 1220 C C . TYR A 1 163 ? 0.729 -3.706 10.942 1.00 98.44 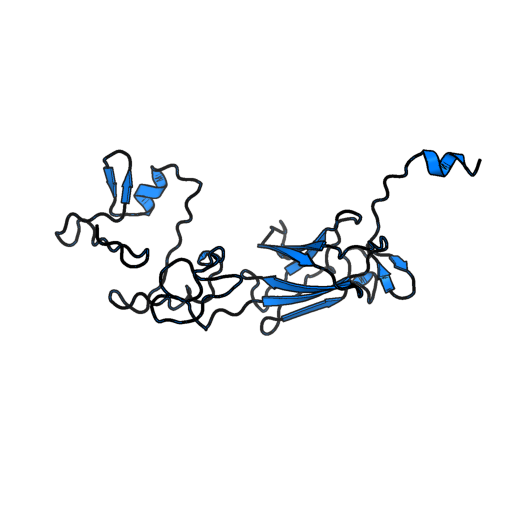163 TYR A C 1
ATOM 1222 O O . TYR A 1 163 ? 1.360 -3.048 10.110 1.00 98.44 163 TYR A O 1
ATOM 1230 N N . VAL A 1 164 ? -0.582 -3.570 11.140 1.00 98.44 164 VAL A N 1
ATOM 1231 C CA . VAL A 1 164 ? -1.389 -2.502 10.541 1.00 98.44 164 VAL A CA 1
ATOM 1232 C C . VAL A 1 164 ? -1.417 -1.344 11.527 1.00 98.44 164 VAL A C 1
ATOM 1234 O O . VAL A 1 164 ? -1.893 -1.492 12.652 1.00 98.44 164 VAL A O 1
ATOM 1237 N N . VAL A 1 165 ? -0.890 -0.194 11.121 1.00 98.19 165 VAL A N 1
ATOM 1238 C CA . VAL A 1 165 ? -0.778 0.992 11.975 1.00 98.19 165 VAL A CA 1
ATOM 1239 C C . VAL A 1 165 ? -1.640 2.105 11.414 1.00 98.19 165 VAL A C 1
ATOM 1241 O O . VAL A 1 165 ? -1.486 2.485 10.251 1.00 98.19 165 VAL A O 1
ATOM 1244 N N . ILE A 1 166 ? -2.536 2.629 12.247 1.00 97.00 166 ILE A N 1
ATOM 1245 C CA . ILE A 1 166 ? -3.442 3.713 11.886 1.00 97.00 166 ILE A CA 1
ATOM 1246 C C . ILE A 1 166 ? -2.997 4.992 12.577 1.00 97.00 166 ILE A C 1
ATOM 1248 O O . ILE A 1 166 ? -2.826 5.032 13.796 1.00 97.00 166 ILE A O 1
ATOM 1252 N N . ASN A 1 167 ? -2.847 6.049 11.786 1.00 93.69 167 ASN A N 1
ATOM 1253 C CA . ASN A 1 167 ? -2.575 7.390 12.272 1.00 93.69 167 ASN A CA 1
ATOM 1254 C C . ASN A 1 167 ? -3.648 8.352 11.741 1.00 93.69 167 ASN A C 1
ATOM 1256 O O . ASN A 1 167 ? -3.941 8.389 10.541 1.00 93.69 167 ASN A O 1
ATOM 1260 N N . HIS A 1 168 ? -4.250 9.114 12.649 1.00 90.88 168 HIS A N 1
ATOM 1261 C CA . HIS A 1 168 ? -5.303 10.081 12.368 1.00 90.88 168 HIS A CA 1
ATOM 1262 C C . HIS A 1 168 ? -4.977 11.416 13.043 1.00 90.88 168 HIS A C 1
ATOM 1264 O O . HIS A 1 168 ? -4.418 11.446 14.132 1.00 90.88 168 HIS A O 1
ATOM 1270 N N . ARG A 1 169 ? -5.404 12.533 12.441 1.00 86.88 169 ARG A N 1
ATOM 1271 C CA . ARG A 1 169 ? -5.120 13.904 12.916 1.00 86.88 169 ARG A CA 1
ATOM 1272 C C . ARG A 1 169 ? -5.472 14.176 14.383 1.00 86.88 169 ARG A C 1
ATOM 1274 O O . ARG A 1 169 ? -4.817 14.994 15.013 1.00 86.88 169 ARG A O 1
ATOM 1281 N N . ASN A 1 170 ? -6.502 13.507 14.898 1.00 85.19 170 ASN A N 1
ATOM 1282 C CA . ASN A 1 170 ? -7.038 13.730 16.243 1.00 85.19 170 ASN A CA 1
ATOM 1283 C C . ASN A 1 170 ? -6.950 12.484 17.133 1.00 85.19 170 ASN A C 1
ATOM 1285 O O . ASN A 1 170 ? -7.566 12.461 18.190 1.00 85.19 170 ASN A O 1
ATOM 1289 N N . SER A 1 171 ? -6.235 11.436 16.722 1.00 87.25 171 SER A N 1
ATOM 1290 C CA . SER A 1 171 ? -6.118 10.202 17.502 1.00 87.25 171 SER A CA 1
ATOM 1291 C C . SER A 1 171 ? -4.661 9.815 17.684 1.00 87.25 171 SER A C 1
ATOM 1293 O O . SER A 1 171 ? -3.804 10.191 16.885 1.00 87.25 171 SER A O 1
ATOM 1295 N N . ILE A 1 172 ? -4.376 9.076 18.750 1.00 89.38 172 ILE A N 1
ATOM 1296 C CA . ILE A 1 172 ? -3.057 8.480 18.923 1.00 89.38 172 ILE A CA 1
ATOM 1297 C C . ILE A 1 172 ? -2.813 7.407 17.857 1.00 89.38 172 ILE A C 1
ATOM 1299 O O . ILE A 1 172 ? -3.736 6.731 17.396 1.00 89.38 172 ILE A O 1
ATOM 1303 N N . GLU A 1 173 ? -1.548 7.223 17.488 1.00 94.31 173 GLU A N 1
ATOM 1304 C CA . GLU A 1 173 ? -1.155 6.119 16.617 1.00 94.31 173 GLU A CA 1
ATOM 1305 C C . GLU A 1 173 ? -1.542 4.784 17.269 1.00 94.31 173 GLU A C 1
ATOM 1307 O O . GLU A 1 173 ? -1.132 4.486 18.393 1.00 94.31 173 GLU A O 1
ATOM 1312 N N . THR A 1 174 ? -2.333 3.982 16.557 1.00 95.50 174 THR A N 1
ATOM 1313 C CA . THR A 1 174 ? -2.837 2.698 17.055 1.00 95.50 174 THR A CA 1
ATOM 1314 C C . THR A 1 174 ? -2.358 1.570 16.154 1.00 95.50 174 THR A C 1
ATOM 1316 O O . THR A 1 174 ? -2.543 1.601 14.938 1.00 95.50 174 THR A O 1
ATOM 1319 N N . TRP A 1 175 ? -1.717 0.574 16.760 1.00 97.94 175 TRP A N 1
ATOM 1320 C CA . TRP A 1 175 ? -1.182 -0.599 16.075 1.00 97.94 175 TRP A CA 1
ATOM 1321 C C . TRP A 1 175 ? -2.142 -1.773 16.230 1.00 97.94 175 TRP A C 1
ATOM 1323 O O . TRP A 1 175 ? -2.762 -1.923 17.286 1.00 97.94 175 TRP A O 1
ATOM 1333 N N . SER A 1 176 ? -2.227 -2.627 15.210 1.00 98.25 176 SER A N 1
ATOM 1334 C CA . SER A 1 176 ? -2.938 -3.905 15.273 1.00 98.25 176 SER A CA 1
ATOM 1335 C C . SER A 1 176 ? -2.409 -4.797 16.400 1.00 98.25 176 SER A C 1
ATOM 1337 O O . SER A 1 176 ? -1.333 -4.567 16.960 1.00 98.25 176 SER A O 1
ATOM 1339 N N . LYS A 1 177 ? -3.176 -5.831 16.748 1.00 95.81 177 LYS A N 1
ATOM 1340 C CA . LYS A 1 177 ? -2.865 -6.749 17.844 1.00 95.81 177 LYS A CA 1
ATOM 1341 C C . LYS A 1 177 ? -1.474 -7.375 17.707 1.00 95.81 177 LYS A C 1
ATOM 1343 O O . LYS A 1 177 ? -0.919 -7.503 16.614 1.00 95.81 177 LYS A O 1
ATOM 1348 N N . ALA A 1 178 ? -0.920 -7.784 18.846 1.00 93.06 178 ALA A N 1
ATOM 1349 C CA . ALA A 1 178 ? 0.378 -8.448 18.907 1.00 93.06 178 ALA A CA 1
ATOM 1350 C C . ALA A 1 178 ? 0.410 -9.703 18.016 1.00 93.06 178 ALA A C 1
ATOM 1352 O O . ALA A 1 178 ? -0.558 -10.460 17.968 1.00 93.06 178 ALA A O 1
ATOM 1353 N N . GLY A 1 179 ? 1.538 -9.926 17.336 1.00 90.19 179 GLY A N 1
ATOM 1354 C CA . GLY A 1 179 ? 1.724 -11.042 16.400 1.00 90.19 179 GLY A CA 1
ATOM 1355 C C . GLY A 1 179 ? 1.510 -10.670 14.930 1.00 90.19 179 GLY A C 1
ATOM 1356 O O . GLY A 1 179 ? 2.026 -11.367 14.058 1.00 90.19 179 GLY A O 1
ATOM 1357 N N . GLY A 1 180 ? 0.850 -9.542 14.653 1.00 93.50 180 GLY A N 1
ATOM 1358 C CA . GLY A 1 180 ? 0.606 -9.062 13.295 1.00 93.50 180 GLY A CA 1
ATOM 1359 C C . GLY A 1 180 ? -0.409 -9.906 12.517 1.00 93.50 180 GLY A C 1
ATOM 1360 O O . GLY A 1 180 ? -0.823 -10.982 12.941 1.00 93.50 180 GLY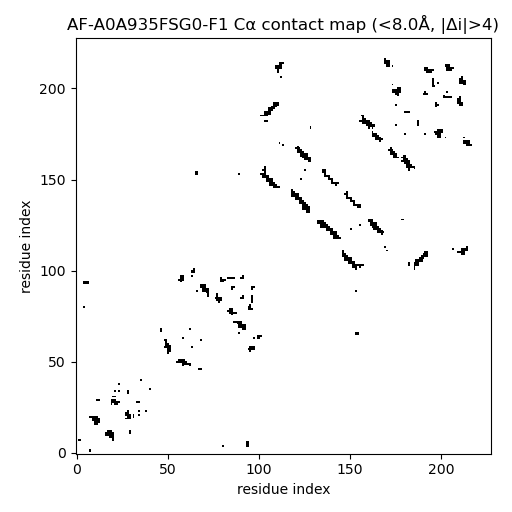 A O 1
ATOM 1361 N N . GLU A 1 181 ? -0.778 -9.401 11.347 1.00 97.12 181 GLU A N 1
ATOM 1362 C CA . GLU A 1 181 ? -1.788 -9.970 10.460 1.00 97.12 181 GLU A CA 1
ATOM 1363 C C . GLU A 1 181 ? -1.211 -10.331 9.100 1.00 97.12 181 GLU A C 1
ATOM 1365 O O . GLU A 1 181 ? -0.220 -9.751 8.658 1.00 97.12 181 GLU A O 1
ATOM 1370 N N . VAL A 1 182 ? -1.873 -11.256 8.411 1.00 97.00 182 VAL A N 1
ATOM 1371 C CA . VAL A 1 182 ? -1.435 -11.754 7.108 1.00 97.00 182 VAL A CA 1
ATOM 1372 C C . VAL A 1 182 ? -2.468 -11.463 6.035 1.00 97.00 182 VAL A C 1
ATOM 1374 O O . VAL A 1 182 ? -3.666 -11.675 6.221 1.00 97.00 182 VAL A O 1
ATOM 1377 N N . PHE A 1 183 ? -1.990 -11.050 4.867 1.00 97.25 183 PHE A N 1
ATOM 1378 C CA . PHE A 1 183 ? -2.809 -11.095 3.664 1.00 97.25 183 PHE A CA 1
ATOM 1379 C C . PHE A 1 183 ? -2.964 -12.553 3.231 1.00 97.25 183 PHE A C 1
ATOM 1381 O O . PHE A 1 183 ? -1.989 -13.311 3.177 1.00 97.25 183 PHE A O 1
ATOM 1388 N N . THR A 1 184 ? -4.200 -12.950 2.942 1.00 95.88 184 THR A N 1
ATOM 1389 C CA . THR A 1 184 ? -4.540 -14.270 2.405 1.00 95.88 184 THR A CA 1
ATOM 1390 C C . THR A 1 184 ? -5.232 -14.068 1.070 1.00 95.88 184 THR A C 1
ATOM 1392 O O . THR A 1 184 ? -6.231 -13.356 0.997 1.00 95.88 184 THR A O 1
ATOM 1395 N N . ALA A 1 185 ? -4.684 -14.666 0.009 1.00 92.56 185 ALA A N 1
ATOM 1396 C CA . ALA A 1 185 ? -5.175 -14.481 -1.360 1.00 92.56 185 ALA A CA 1
ATOM 1397 C C . ALA A 1 185 ? -5.353 -12.993 -1.745 1.00 92.56 185 ALA A C 1
ATOM 1399 O O . ALA A 1 185 ? -6.332 -12.611 -2.379 1.00 92.56 185 ALA A O 1
ATOM 1400 N N . GLY A 1 186 ? -4.414 -12.142 -1.319 1.00 91.00 186 GLY A N 1
ATOM 1401 C CA . GLY A 1 186 ? -4.395 -10.712 -1.623 1.00 91.00 186 GLY A CA 1
ATOM 1402 C C . GLY A 1 186 ? -5.357 -9.877 -0.781 1.00 91.00 186 GLY A C 1
ATOM 1403 O O . GLY A 1 186 ? -5.535 -8.704 -1.074 1.00 91.00 186 GLY A O 1
ATOM 1404 N N . THR A 1 187 ? -5.992 -10.429 0.256 1.00 96.38 187 THR A N 1
ATOM 1405 C CA . THR A 1 187 ? -6.926 -9.674 1.106 1.00 96.38 187 THR A CA 1
ATOM 1406 C C . THR A 1 187 ? -6.587 -9.810 2.586 1.00 96.38 187 THR A C 1
ATOM 1408 O O . THR A 1 187 ? -6.250 -10.895 3.061 1.00 96.38 187 THR A O 1
ATOM 1411 N N . LEU A 1 188 ? -6.728 -8.712 3.326 1.00 98.19 188 LEU A N 1
ATOM 1412 C CA . LEU A 1 188 ? -6.695 -8.678 4.785 1.00 98.19 188 LEU A CA 1
ATOM 1413 C C . LEU A 1 188 ? -7.915 -7.900 5.307 1.00 98.19 188 LEU A C 1
ATOM 1415 O O . LEU A 1 188 ? -7.961 -6.679 5.176 1.00 98.19 188 LEU A O 1
ATOM 1419 N N . PRO A 1 189 ? -8.928 -8.552 5.894 1.00 98.00 189 PRO A N 1
ATOM 1420 C CA . PRO A 1 189 ? -9.941 -7.851 6.670 1.00 98.00 189 PRO A CA 1
ATOM 1421 C C . PRO A 1 189 ? -9.408 -7.569 8.077 1.00 98.00 189 PRO A C 1
ATOM 1423 O O . PRO A 1 189 ? -8.990 -8.490 8.777 1.00 98.00 189 PRO A O 1
ATOM 1426 N N . TYR A 1 190 ? -9.453 -6.312 8.517 1.00 98.38 190 TYR A N 1
ATOM 1427 C CA . TYR A 1 190 ? -9.073 -5.961 9.881 1.00 98.38 190 TYR A CA 1
ATOM 1428 C C . TYR A 1 190 ? -10.044 -4.966 10.506 1.00 98.38 190 TYR A C 1
ATOM 1430 O O . TYR A 1 190 ? -10.212 -3.842 10.028 1.00 98.38 190 TYR A O 1
ATOM 1438 N N . ASN A 1 191 ? -10.672 -5.392 11.602 1.00 97.81 191 ASN A N 1
ATOM 1439 C CA . ASN A 1 191 ? -11.652 -4.600 12.326 1.00 97.81 191 ASN A CA 1
ATOM 1440 C C . ASN A 1 191 ? -11.194 -4.354 13.768 1.00 97.81 191 ASN A C 1
ATOM 1442 O O . ASN A 1 191 ? -11.239 -5.256 14.608 1.00 97.81 191 ASN A O 1
ATOM 1446 N N . PHE A 1 192 ? -10.814 -3.107 14.049 1.00 97.56 192 PHE A N 1
ATOM 1447 C CA . PHE A 1 192 ? -10.399 -2.666 15.377 1.00 97.56 192 PHE A CA 1
ATOM 1448 C C . PHE A 1 192 ? -11.558 -2.590 16.385 1.00 97.56 192 PHE A C 1
ATOM 1450 O O . PHE A 1 192 ? -11.328 -2.691 17.586 1.00 97.56 192 PHE A O 1
ATOM 1457 N N . THR A 1 193 ? -12.806 -2.457 15.935 1.00 96.50 193 THR A N 1
ATOM 1458 C CA . THR A 1 193 ? -13.939 -2.095 16.803 1.00 96.50 193 THR A CA 1
ATOM 1459 C C . THR A 1 193 ? -14.513 -3.260 17.607 1.00 96.50 193 THR A C 1
ATOM 1461 O O . THR A 1 193 ? -15.337 -3.049 18.495 1.00 96.50 193 THR A O 1
ATOM 1464 N N . THR A 1 194 ? -14.072 -4.492 17.332 1.00 97.00 194 THR A N 1
ATOM 1465 C CA . THR A 1 194 ? -14.656 -5.718 17.910 1.00 97.00 194 THR A CA 1
ATOM 1466 C C . THR A 1 194 ? -14.202 -6.022 19.337 1.00 97.00 194 THR A C 1
ATOM 1468 O O . THR A 1 194 ? -14.929 -6.667 20.088 1.00 97.00 194 THR A O 1
ATOM 1471 N N . SER A 1 195 ? -12.993 -5.607 19.716 1.00 96.94 195 SER A N 1
ATOM 1472 C CA . SER A 1 195 ? -12.410 -5.845 21.040 1.00 96.94 195 SER A CA 1
ATOM 1473 C C . SER A 1 195 ? -11.231 -4.905 21.263 1.00 96.94 195 SER A C 1
ATOM 1475 O O . SER A 1 195 ? -10.470 -4.654 20.330 1.00 96.94 195 SER A O 1
ATOM 1477 N N . ALA A 1 196 ? -10.984 -4.499 22.511 1.00 94.12 196 ALA A N 1
ATOM 1478 C CA . ALA A 1 196 ? -9.756 -3.797 22.894 1.00 94.12 196 ALA A CA 1
ATOM 1479 C C . ALA A 1 196 ? -8.500 -4.569 22.444 1.00 94.12 196 ALA A C 1
ATOM 1481 O O . ALA A 1 196 ? -7.520 -3.967 22.016 1.00 94.12 196 ALA A O 1
ATOM 1482 N N . SER A 1 197 ? -8.560 -5.906 22.444 1.00 95.81 197 SER A N 1
ATOM 1483 C CA . SER A 1 197 ? -7.458 -6.784 22.032 1.00 95.81 197 SER A CA 1
ATOM 1484 C C . SER A 1 197 ? -7.124 -6.747 20.543 1.00 95.81 197 SER A C 1
ATOM 1486 O O . SER A 1 197 ? -6.171 -7.408 20.139 1.00 95.81 197 SER A O 1
ATOM 1488 N N . GLN A 1 198 ? -7.887 -6.019 19.721 1.00 97.62 198 GLN A N 1
ATOM 1489 C CA . GLN A 1 198 ? -7.515 -5.734 18.331 1.00 97.62 198 GLN A CA 1
ATOM 1490 C C . GLN A 1 198 ? -6.471 -4.616 18.227 1.00 97.62 198 GLN A C 1
ATOM 1492 O O . GLN A 1 198 ? -5.931 -4.385 17.148 1.00 97.62 198 GLN A O 1
ATOM 1497 N N . ALA A 1 199 ? -6.156 -3.928 19.322 1.00 96.50 199 ALA A N 1
ATOM 1498 C CA . ALA A 1 199 ? -5.034 -3.009 19.385 1.00 96.50 199 ALA A CA 1
ATOM 1499 C C . ALA A 1 199 ? -3.914 -3.588 20.245 1.00 96.50 199 ALA A C 1
ATOM 1501 O O . ALA A 1 199 ? -4.155 -4.240 21.269 1.00 96.50 199 ALA A O 1
ATOM 1502 N N . PHE A 1 200 ? -2.671 -3.318 19.855 1.00 93.62 200 PHE A N 1
ATOM 1503 C CA . PHE A 1 200 ? -1.521 -3.640 20.687 1.00 93.62 200 PHE A CA 1
ATOM 1504 C C . PHE A 1 200 ? -1.684 -3.012 22.080 1.00 93.62 200 PHE A C 1
ATOM 1506 O O . PHE A 1 200 ? -2.021 -1.835 22.211 1.00 93.62 200 PHE A O 1
ATOM 1513 N N . GLY A 1 201 ? -1.474 -3.810 23.131 1.00 93.12 201 GLY A N 1
ATOM 1514 C CA . GLY A 1 201 ? -1.601 -3.347 24.516 1.00 93.12 201 GLY A CA 1
ATOM 1515 C C . GLY A 1 201 ? -3.023 -2.978 24.954 1.00 93.12 201 GLY A C 1
ATOM 1516 O O . GLY A 1 201 ? -3.164 -2.308 25.971 1.00 93.12 201 GLY A O 1
ATOM 1517 N N . ASN A 1 202 ? -4.064 -3.401 24.226 1.00 92.56 202 ASN A N 1
ATOM 1518 C CA . ASN A 1 202 ? -5.462 -3.049 24.505 1.00 92.56 202 ASN A CA 1
ATOM 1519 C C . ASN A 1 202 ? -5.729 -1.532 24.491 1.00 92.56 202 ASN A C 1
ATOM 1521 O O . ASN A 1 202 ? -6.549 -1.032 25.259 1.00 92.56 202 ASN A O 1
ATOM 1525 N N . ASN A 1 203 ? -5.017 -0.793 23.637 1.00 89.62 203 ASN A N 1
ATOM 1526 C CA . ASN A 1 203 ? -4.993 0.670 23.633 1.00 89.62 203 ASN A CA 1
ATOM 1527 C C . ASN A 1 203 ? -6.209 1.305 22.922 1.00 89.62 203 ASN A C 1
ATOM 1529 O O . ASN A 1 203 ? -6.056 2.099 21.996 1.00 89.62 203 ASN A O 1
ATOM 1533 N N . MET A 1 204 ? -7.419 0.919 23.334 1.00 91.75 204 MET A N 1
ATOM 1534 C CA . MET A 1 204 ? -8.703 1.427 22.836 1.00 91.75 204 MET A CA 1
ATOM 1535 C C . MET A 1 204 ? -9.745 1.444 23.957 1.00 91.75 204 MET A C 1
ATOM 1537 O O . MET A 1 204 ? -9.606 0.739 24.959 1.00 91.75 204 MET A O 1
ATOM 1541 N N . VAL A 1 205 ? -10.830 2.193 23.766 1.00 91.81 205 VAL A N 1
ATOM 1542 C CA . VAL A 1 205 ? -11.924 2.337 24.739 1.00 91.81 205 VAL A CA 1
ATOM 1543 C C . VAL A 1 205 ? -13.268 1.967 24.120 1.00 91.81 205 VAL A C 1
ATOM 1545 O O . VAL A 1 205 ? -13.512 2.243 22.955 1.00 91.81 205 VAL A O 1
ATOM 1548 N N . LEU A 1 206 ? -14.150 1.327 24.890 1.00 92.12 206 LEU A N 1
ATOM 1549 C CA . LEU A 1 206 ? -15.500 0.987 24.437 1.00 92.12 206 LEU A CA 1
ATOM 1550 C C . LEU A 1 206 ? -16.412 2.220 24.521 1.00 92.12 206 LEU A C 1
ATOM 1552 O O . LEU A 1 206 ? -16.685 2.711 25.618 1.00 92.12 206 LEU A O 1
ATOM 1556 N N . VAL A 1 207 ? -16.926 2.682 23.382 1.00 87.69 207 VAL A N 1
ATOM 1557 C CA . VAL A 1 207 ? -17.829 3.834 23.265 1.00 87.69 207 VAL A CA 1
ATOM 1558 C C . VAL A 1 207 ? -19.012 3.449 22.385 1.00 87.69 207 VAL A C 1
ATOM 1560 O O . VAL A 1 207 ? -18.845 2.990 21.262 1.00 87.69 207 VAL A O 1
ATOM 1563 N N . GLY A 1 208 ? -20.236 3.606 22.893 1.00 84.44 208 GLY A N 1
ATOM 1564 C CA . GLY A 1 208 ? -21.442 3.331 22.099 1.00 84.44 208 GLY A CA 1
ATOM 1565 C C . GLY A 1 208 ? -21.593 1.876 21.631 1.00 84.44 208 GLY A C 1
ATOM 1566 O O . GLY A 1 208 ? -22.332 1.624 20.688 1.00 84.44 208 GLY A O 1
ATOM 1567 N N . GLY A 1 209 ? -20.914 0.923 22.283 1.00 88.56 209 GLY A N 1
ATOM 1568 C CA . GLY A 1 209 ? -20.941 -0.499 21.918 1.00 88.56 209 GLY A CA 1
ATOM 1569 C C . GLY A 1 209 ? -19.822 -0.945 20.973 1.00 88.56 209 GLY A C 1
ATOM 1570 O O . GLY A 1 209 ? -19.730 -2.135 20.686 1.00 88.56 209 GLY A O 1
ATOM 1571 N N . GLU A 1 210 ? -18.942 -0.034 20.555 1.00 92.25 210 GLU A N 1
ATOM 1572 C CA . GLU A 1 210 ? -17.801 -0.316 19.682 1.00 92.25 210 GLU A CA 1
ATOM 1573 C C . GLU A 1 210 ? -16.494 0.196 20.294 1.00 92.25 210 GLU A C 1
ATOM 1575 O O . GLU A 1 210 ? -16.483 1.186 21.025 1.00 92.25 210 GLU A O 1
ATOM 1580 N N . TYR A 1 211 ? -15.376 -0.481 20.026 1.00 94.00 211 TYR A N 1
ATOM 1581 C CA . TYR A 1 211 ? -14.069 -0.003 20.479 1.00 94.00 211 TYR A CA 1
ATOM 1582 C C . TYR A 1 211 ? -13.548 1.122 19.581 1.00 94.00 211 TYR A C 1
ATOM 1584 O O . TYR A 1 211 ? -13.455 0.966 18.364 1.00 94.00 211 TYR A O 1
ATOM 1592 N N . SER A 1 212 ? -13.174 2.230 20.212 1.00 92.50 212 SER A N 1
ATOM 1593 C CA . SER A 1 212 ? -12.703 3.466 19.596 1.00 92.50 212 SER A CA 1
ATOM 1594 C C . SER A 1 212 ? -11.256 3.758 19.957 1.00 92.50 212 SER A C 1
ATOM 1596 O O . SER A 1 212 ? -10.786 3.437 21.054 1.00 92.50 212 SER A O 1
ATOM 1598 N N . PHE A 1 213 ? -10.549 4.409 19.037 1.00 92.12 213 PHE A N 1
ATOM 1599 C CA . PHE A 1 213 ? -9.203 4.901 19.307 1.00 92.12 213 PHE A CA 1
ATOM 1600 C C . PHE A 1 213 ? -9.236 6.109 20.239 1.00 92.12 213 PHE A C 1
ATOM 1602 O O . PHE A 1 213 ? -10.118 6.960 20.137 1.00 92.12 213 PHE A O 1
ATOM 1609 N N . PHE A 1 214 ? -8.227 6.222 21.102 1.00 88.94 214 PHE A N 1
ATOM 1610 C CA . PHE A 1 214 ? -8.105 7.366 21.997 1.00 88.94 214 PHE A CA 1
ATOM 1611 C C . PHE A 1 214 ? -7.838 8.664 21.225 1.00 88.94 214 PHE A C 1
ATOM 1613 O O . PHE A 1 214 ? -6.996 8.719 20.320 1.00 88.94 214 PHE A O 1
ATOM 1620 N N . THR A 1 215 ? -8.540 9.725 21.616 1.00 82.06 215 THR A N 1
ATOM 1621 C CA . THR A 1 215 ? -8.411 11.062 21.024 1.00 82.06 215 THR A CA 1
ATOM 1622 C C . THR A 1 215 ? -7.308 11.870 21.707 1.00 82.06 215 THR A C 1
ATOM 1624 O O . THR A 1 215 ? -7.201 11.887 22.933 1.00 82.06 215 THR A O 1
ATOM 1627 N N . VAL A 1 216 ? -6.516 12.611 20.931 1.00 72.94 216 VAL A N 1
ATOM 1628 C CA . VAL A 1 216 ? -5.599 13.625 21.473 1.00 72.94 216 VAL A CA 1
ATOM 1629 C C . VAL A 1 216 ? -6.352 14.950 21.514 1.00 72.94 216 VAL A C 1
ATOM 1631 O O . VAL A 1 216 ? -6.361 15.694 20.538 1.00 72.94 216 VAL A O 1
ATOM 1634 N N . ILE A 1 217 ? -7.039 15.246 22.618 1.00 61.41 217 ILE A N 1
ATOM 1635 C CA . ILE A 1 217 ? -7.661 16.562 22.810 1.00 61.41 217 ILE A CA 1
ATOM 1636 C C . ILE A 1 217 ? -6.584 17.521 23.343 1.00 61.41 217 ILE A C 1
ATOM 1638 O O . ILE A 1 217 ? -6.104 17.316 24.461 1.00 61.41 217 ILE A O 1
ATOM 1642 N N . PRO A 1 218 ? -6.221 18.606 22.629 1.00 51.88 218 PRO A N 1
ATOM 1643 C CA . PRO A 1 218 ? -5.626 19.756 23.283 1.00 51.88 218 PRO A CA 1
ATOM 1644 C C . PRO A 1 218 ? -6.738 20.380 24.116 1.00 51.88 218 PRO A C 1
ATOM 1646 O O . PRO A 1 218 ? -7.650 21.015 23.585 1.00 51.88 218 PRO A O 1
ATOM 1649 N N . ILE A 1 219 ? -6.702 20.163 25.425 1.00 50.41 219 ILE A N 1
ATOM 1650 C CA . ILE A 1 219 ? -7.587 20.869 26.341 1.00 50.41 219 ILE A CA 1
ATOM 1651 C C . ILE A 1 219 ? -7.305 22.364 26.152 1.00 50.41 219 ILE A C 1
ATOM 1653 O O . ILE A 1 219 ? -6.266 22.867 26.582 1.00 50.41 219 ILE A O 1
ATOM 1657 N N . ARG A 1 220 ? -8.209 23.100 25.494 1.00 52.31 220 ARG A N 1
ATOM 1658 C CA . ARG A 1 220 ? -8.214 24.557 25.629 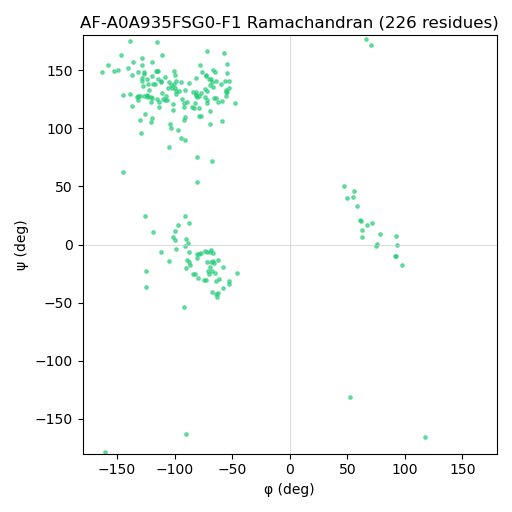1.00 52.31 220 ARG A CA 1
ATOM 1659 C C . ARG A 1 220 ? -8.662 24.849 27.055 1.00 52.31 220 ARG A C 1
ATOM 1661 O O . ARG A 1 220 ? -9.794 24.552 27.426 1.00 52.31 220 ARG A O 1
ATOM 1668 N N . MET A 1 221 ? -7.749 25.422 27.835 1.00 49.50 221 MET A N 1
ATOM 1669 C CA . MET A 1 221 ? -7.936 25.865 29.226 1.00 49.50 221 MET A CA 1
ATOM 1670 C C . MET A 1 221 ? -9.239 26.662 29.451 1.00 49.50 221 MET A C 1
ATOM 1672 O O . MET A 1 221 ? -9.786 26.656 30.546 1.00 49.50 221 MET A O 1
ATOM 1676 N N . GLU A 1 222 ? -9.783 27.291 28.406 1.00 55.00 222 GLU A N 1
ATOM 1677 C CA . GLU A 1 222 ? -11.024 28.075 28.444 1.00 55.00 222 GLU A CA 1
ATOM 1678 C C . GLU A 1 222 ? -12.288 27.251 28.769 1.00 55.00 222 GLU A C 1
ATOM 1680 O O . GLU A 1 222 ? -13.239 27.803 29.317 1.00 55.00 222 GLU A O 1
ATOM 1685 N N . LEU A 1 223 ? -12.306 25.937 28.503 1.00 49.53 223 LEU A N 1
ATOM 1686 C CA . LEU A 1 223 ? -13.451 25.065 28.827 1.00 49.53 223 LEU A CA 1
ATOM 1687 C C . LEU A 1 223 ? -13.409 24.493 30.255 1.00 49.53 223 LEU A C 1
ATOM 1689 O O . LEU A 1 223 ? -14.445 24.083 30.770 1.00 49.53 223 LEU A O 1
ATOM 1693 N N . LEU A 1 224 ? -12.250 24.511 30.923 1.00 47.78 224 LEU A N 1
ATOM 1694 C CA . LEU A 1 224 ? -12.107 24.049 32.313 1.00 47.78 224 LEU A CA 1
ATOM 1695 C C . LEU A 1 224 ? -12.357 25.149 33.354 1.00 47.78 224 LEU A C 1
ATOM 1697 O O . LEU A 1 224 ? -12.574 24.835 34.519 1.00 47.78 224 LEU A O 1
ATOM 1701 N N . MET A 1 225 ? -12.398 26.421 32.945 1.00 53.94 225 MET A N 1
ATOM 1702 C CA . MET A 1 225 ? -12.724 27.541 33.839 1.00 53.94 225 MET A CA 1
ATOM 1703 C C . MET A 1 225 ? -14.224 27.883 33.906 1.00 53.94 225 MET A C 1
ATOM 1705 O O . MET A 1 225 ? -14.587 28.844 34.572 1.00 53.94 225 MET A O 1
ATOM 1709 N N . GLN A 1 226 ? -15.109 27.119 33.250 1.00 51.03 226 GLN A N 1
ATOM 1710 C CA . GLN A 1 226 ? -16.571 27.292 33.371 1.00 51.03 226 GLN A CA 1
ATOM 1711 C C . GLN A 1 226 ? -17.248 26.273 34.307 1.00 51.03 226 GLN A C 1
ATOM 1713 O O . GLN A 1 226 ? -18.473 26.247 34.400 1.00 51.03 226 GLN A O 1
ATOM 1718 N N . GLN A 1 227 ? -16.478 25.440 35.014 1.00 51.06 227 GLN A N 1
ATOM 1719 C CA . GLN A 1 227 ? -17.003 24.515 36.032 1.00 51.06 227 GLN A CA 1
ATOM 1720 C C . GLN A 1 227 ? -16.321 24.659 37.405 1.00 51.06 227 GLN A C 1
ATOM 1722 O O . GLN A 1 227 ? -16.342 23.717 38.196 1.00 51.06 227 GLN A O 1
ATOM 1727 N N . ILE A 1 228 ? -15.749 25.830 37.710 1.00 50.09 228 ILE A N 1
ATOM 1728 C CA . ILE A 1 228 ? -15.256 26.182 39.053 1.00 50.09 228 ILE A CA 1
ATOM 1729 C C . ILE A 1 228 ? -15.878 27.506 39.482 1.00 50.09 228 ILE A C 1
ATOM 1731 O O . ILE A 1 228 ? -15.858 28.442 38.653 1.00 50.09 228 ILE A O 1
#

Mean predicted aligned error: 9.64 Å

Sequence (228 aa):
MNIDYNSYYASGSSEGTNSYPVSWDSTEYDDISAYIGVSGEDNVRFKNTNFVSSTDLHISGASIGDPDLSGRPITGITTDIDGDTRSTSFPYRGADESTAFTLSTLNLTVNLEAYSPVQDTVTVSLRSSTSPYGLVEMSKAYLSPSGTATVNFAKAVNGVNYYVVINHRNSIETWSKAGGEVFTAGTLPYNFTTSASQAFGNNMVLVGGEYSFFTVIPIRMELLMQQI

Nearest PDB structures (foldseek):
  6yoa-assembly1_B  TM=4.762E-01  e=5.006E-03  Ligustrum vulgare
  5ek8-assembly1_A  TM=4.799E-01  e=3.576E-02  Rippkaea orientalis PCC 8801
  5z5m-assembly1_A  TM=4.510E-01  e=2.283E-01  Phaeodactylum tricornutum CCAP 1055/1
  4q14-assembly1_B  TM=4.166E-01  e=1.824E-01  Brucella abortus 2308
  5z5m-assembly1_D  TM=4.333E-01  e=3.384E-01  Phaeodactylum tricornutum CCAP 1055/1

Secondary structure (DSSP, 8-state):
---BTTB-----GGGTS---SEEETTEEES-HHHHHHHH--TT-------BS-SS--SB-GGGTT-GGGB----TT--B-SS-PBPPSS-PBSSS---TT--PEEEEEE--BSS--SS--EEEEEEEESSTT--EEEEEEEEPPTTSEEEEEESS--BT-EEEEEEEETTEEEEEBPTT-EEBBTTEEEEEGGG-GGGBGGG-EEEETTEEEEPB-----GGGTTT--